Protein AF-A0AAE0W1K3-F1 (afdb_monomer_lite)

Structure (mmCIF, N/CA/C/O backbone):
data_AF-A0AAE0W1K3-F1
#
_entry.id   AF-A0AAE0W1K3-F1
#
loop_
_atom_site.group_PDB
_atom_site.id
_atom_site.type_symbol
_atom_site.label_atom_id
_atom_site.label_alt_id
_atom_site.label_comp_id
_atom_site.label_asym_id
_atom_site.label_entity_id
_atom_site.label_seq_id
_atom_site.pdbx_PDB_ins_code
_atom_site.Cartn_x
_atom_site.Cartn_y
_atom_site.Cartn_z
_atom_site.occupancy
_atom_site.B_iso_or_equiv
_atom_site.auth_seq_id
_atom_site.auth_comp_id
_atom_site.auth_asym_id
_atom_site.auth_atom_id
_atom_site.pdbx_PDB_model_num
ATOM 1 N N . MET A 1 1 ? -24.926 1.944 15.949 1.00 61.03 1 MET A N 1
ATOM 2 C CA . MET A 1 1 ? -23.783 1.112 15.523 1.00 61.03 1 MET A CA 1
ATOM 3 C C . MET A 1 1 ? -22.705 2.050 15.014 1.00 61.03 1 MET A C 1
ATOM 5 O O . MET A 1 1 ? -23.052 2.975 14.291 1.00 61.03 1 MET A O 1
ATOM 9 N N . VAL A 1 2 ? -21.462 1.877 15.467 1.00 70.38 2 VAL A N 1
ATOM 10 C CA . VAL A 1 2 ? -20.307 2.651 14.984 1.00 70.38 2 VAL A CA 1
ATOM 11 C C . VAL A 1 2 ? -19.872 2.041 13.660 1.00 70.38 2 VAL A C 1
ATOM 13 O O . VAL A 1 2 ? -19.684 0.827 13.599 1.00 70.38 2 VAL A O 1
ATOM 16 N N . ASP A 1 3 ? -19.751 2.868 12.636 1.00 83.56 3 ASP A N 1
ATOM 17 C CA . ASP A 1 3 ? -19.207 2.501 11.331 1.00 83.56 3 ASP A CA 1
ATOM 18 C C . ASP A 1 3 ? -18.020 3.421 11.031 1.00 83.56 3 ASP A C 1
ATOM 20 O O . ASP A 1 3 ? -17.838 4.426 11.725 1.00 83.56 3 ASP A O 1
ATOM 24 N N . PHE A 1 4 ? -17.199 3.090 10.041 1.00 91.69 4 PHE A N 1
ATOM 25 C CA . PHE A 1 4 ? -16.107 3.954 9.620 1.00 91.69 4 PHE A CA 1
ATOM 26 C C . PHE A 1 4 ? -15.806 3.815 8.134 1.00 91.69 4 PHE A C 1
ATOM 28 O O . PHE A 1 4 ? -16.012 2.776 7.517 1.00 91.69 4 PHE A O 1
ATOM 35 N N . THR A 1 5 ? -15.259 4.880 7.566 1.00 92.69 5 THR A N 1
ATOM 36 C CA . THR A 1 5 ? -14.618 4.840 6.256 1.00 92.69 5 THR A CA 1
ATOM 37 C C . THR A 1 5 ? -13.124 5.054 6.418 1.00 92.69 5 THR A C 1
ATOM 39 O O . THR A 1 5 ? -12.650 5.582 7.428 1.00 92.69 5 THR A O 1
ATOM 42 N N . ARG A 1 6 ? -12.364 4.628 5.414 1.00 94.06 6 ARG A N 1
ATOM 43 C CA . ARG A 1 6 ? -10.907 4.723 5.409 1.00 94.06 6 ARG A CA 1
ATOM 44 C C . ARG A 1 6 ? -10.391 5.256 4.085 1.00 94.06 6 ARG A C 1
ATOM 46 O O . ARG A 1 6 ? -10.958 4.959 3.035 1.00 94.06 6 ARG A O 1
ATOM 53 N N . LYS A 1 7 ? -9.277 5.976 4.150 1.00 95.19 7 LYS A N 1
ATOM 54 C CA . LYS A 1 7 ? -8.535 6.479 2.995 1.00 95.19 7 LYS A CA 1
ATOM 55 C C . LYS A 1 7 ? -7.047 6.258 3.208 1.00 95.19 7 LYS A C 1
ATOM 57 O O . LYS A 1 7 ? -6.551 6.497 4.306 1.00 95.19 7 LYS A O 1
ATOM 62 N N . PHE A 1 8 ? -6.354 5.822 2.165 1.00 96.19 8 PHE A N 1
ATOM 63 C CA . PHE A 1 8 ? -4.896 5.862 2.125 1.00 96.19 8 PHE A CA 1
ATOM 64 C C . PHE A 1 8 ? -4.486 7.137 1.406 1.00 96.19 8 PHE A C 1
ATOM 66 O O . PHE A 1 8 ? -5.045 7.457 0.359 1.00 96.19 8 PHE A O 1
ATOM 73 N N . ILE A 1 9 ? -3.549 7.866 1.991 1.00 94.62 9 ILE A N 1
ATOM 74 C CA . ILE A 1 9 ? -3.064 9.135 1.473 1.00 94.62 9 ILE A CA 1
ATOM 75 C C . ILE A 1 9 ? -1.560 9.015 1.246 1.00 94.62 9 ILE A C 1
ATOM 77 O O . ILE A 1 9 ? -0.829 8.578 2.142 1.00 94.62 9 ILE A O 1
ATOM 81 N N . GLU A 1 10 ? -1.119 9.407 0.055 1.00 90.75 10 GLU A N 1
ATOM 82 C CA . GLU A 1 10 ? 0.292 9.580 -0.288 1.00 90.75 10 GLU A CA 1
ATOM 83 C C . GLU A 1 10 ? 0.633 11.072 -0.375 1.00 90.75 10 GLU A C 1
ATOM 85 O O . GLU A 1 10 ? -0.211 11.878 -0.785 1.00 90.75 10 GLU A O 1
ATOM 90 N N . PRO A 1 11 ? 1.860 11.463 0.007 1.00 83.50 11 PRO A N 1
ATOM 91 C CA . PRO A 1 11 ? 2.369 12.782 -0.321 1.00 83.50 11 PRO A CA 1
ATOM 92 C C . PRO A 1 11 ? 2.567 12.893 -1.836 1.00 83.50 11 PRO A C 1
ATOM 94 O O . PRO A 1 11 ? 3.055 11.966 -2.483 1.00 83.50 11 PRO A O 1
ATOM 97 N N . ASP A 1 12 ? 2.223 14.049 -2.391 1.00 78.00 12 ASP A N 1
ATOM 98 C CA . ASP A 1 12 ? 2.613 14.429 -3.745 1.00 78.00 12 ASP A CA 1
ATOM 99 C C . ASP A 1 12 ? 4.149 14.339 -3.870 1.00 78.00 12 ASP A C 1
ATOM 101 O O . ASP A 1 12 ? 4.847 14.884 -3.007 1.00 78.00 12 ASP A O 1
ATOM 105 N N . PRO A 1 13 ? 4.702 13.695 -4.919 1.00 69.69 13 PRO A N 1
ATOM 106 C CA . PRO A 1 13 ? 6.133 13.731 -5.217 1.00 69.69 13 PRO A CA 1
ATOM 107 C C . PRO A 1 13 ? 6.742 15.141 -5.233 1.00 69.69 13 PRO A C 1
ATOM 109 O O . PRO A 1 13 ? 7.932 15.290 -4.964 1.00 69.69 13 PRO A O 1
ATOM 112 N N . SER A 1 14 ? 5.946 16.175 -5.530 1.00 71.75 14 SER A N 1
ATOM 113 C CA . SER A 1 14 ? 6.371 17.580 -5.487 1.00 71.75 14 SER A CA 1
ATOM 114 C C . SER A 1 14 ? 6.520 18.143 -4.062 1.00 71.75 14 SER A C 1
ATOM 116 O O . SER A 1 14 ? 7.140 19.187 -3.870 1.00 71.75 14 SER A O 1
ATOM 118 N N . GLY A 1 15 ? 5.959 17.463 -3.058 1.00 67.69 15 GLY A N 1
ATOM 119 C CA . GLY A 1 15 ? 5.933 17.879 -1.655 1.00 67.69 15 GLY A CA 1
ATOM 120 C C . GLY A 1 15 ? 4.867 18.925 -1.310 1.00 67.69 15 GLY A C 1
ATOM 121 O O . GLY A 1 15 ? 4.744 19.291 -0.142 1.00 67.69 15 GLY A O 1
ATOM 122 N N . PHE A 1 16 ? 4.084 19.404 -2.283 1.00 69.38 16 PHE A N 1
ATOM 123 C CA . PHE A 1 16 ? 3.112 20.491 -2.085 1.00 69.38 16 PHE A CA 1
ATOM 124 C C . PHE A 1 16 ? 1.677 20.024 -1.814 1.00 69.38 16 PHE A C 1
ATOM 126 O O . PHE A 1 16 ? 0.786 20.854 -1.620 1.00 69.38 16 PHE A O 1
ATOM 133 N N . GLY A 1 17 ? 1.434 18.714 -1.777 1.00 81.00 17 GLY A N 1
ATOM 134 C CA . GLY A 1 17 ? 0.092 18.165 -1.630 1.00 81.00 17 GLY A CA 1
ATOM 135 C C . GLY A 1 17 ? 0.055 16.763 -1.039 1.00 81.00 17 GLY A C 1
ATOM 136 O O . GLY A 1 17 ? 1.072 16.106 -0.837 1.00 81.00 17 GLY A O 1
ATOM 137 N N . GLU A 1 18 ? -1.162 16.315 -0.769 1.00 88.81 18 GLU A N 1
ATOM 138 C CA . GLU A 1 18 ? -1.509 14.957 -0.366 1.00 88.81 18 GLU A CA 1
ATOM 139 C C . GLU A 1 18 ? -2.626 14.485 -1.308 1.00 88.81 18 GLU A C 1
ATOM 141 O O . GLU A 1 18 ? -3.563 15.244 -1.571 1.00 88.81 18 GLU A O 1
ATOM 146 N N . PHE A 1 19 ? -2.556 13.252 -1.810 1.00 89.12 19 PHE A N 1
ATOM 147 C CA . PHE A 1 19 ? -3.600 12.683 -2.665 1.00 89.12 19 PHE A CA 1
ATOM 148 C C . PHE A 1 19 ? -4.096 11.339 -2.137 1.00 89.12 19 PHE A C 1
ATOM 150 O O . PHE A 1 19 ? -3.359 10.554 -1.541 1.00 89.12 19 PHE A O 1
ATOM 157 N N . GLU A 1 20 ? -5.390 11.087 -2.335 1.00 91.62 20 GLU A N 1
ATOM 158 C CA . GLU A 1 20 ? -6.014 9.819 -1.975 1.00 91.62 20 GLU A CA 1
ATOM 159 C C . GLU A 1 20 ? -5.646 8.739 -2.992 1.00 91.62 20 GLU A C 1
ATOM 161 O O . GLU A 1 20 ? -5.790 8.916 -4.203 1.00 91.62 20 GLU A O 1
ATOM 166 N N . VAL A 1 21 ? -5.240 7.582 -2.485 1.00 90.19 21 VAL A N 1
ATOM 167 C CA . VAL A 1 21 ? -5.033 6.378 -3.283 1.00 90.19 21 VAL A CA 1
ATOM 168 C C . VAL A 1 21 ? -6.400 5.772 -3.579 1.00 90.19 21 VAL A C 1
ATOM 170 O O . VAL A 1 21 ? -7.005 5.113 -2.733 1.00 90.19 21 VAL A O 1
ATOM 173 N N . THR A 1 22 ? -6.903 6.004 -4.788 1.00 84.38 22 THR A N 1
ATOM 174 C CA . THR A 1 22 ? -8.210 5.491 -5.237 1.00 84.38 22 THR A CA 1
ATOM 175 C C . THR A 1 22 ? -8.158 4.022 -5.674 1.00 84.38 22 THR A C 1
ATOM 177 O O . THR A 1 22 ? -9.191 3.352 -5.722 1.00 84.38 22 THR A O 1
ATOM 180 N N . GLY A 1 23 ? -6.959 3.511 -5.972 1.00 87.00 23 GLY A N 1
ATOM 181 C CA . GLY A 1 23 ? -6.701 2.134 -6.387 1.00 87.00 23 GLY A CA 1
ATOM 182 C C . GLY A 1 23 ? -6.217 1.210 -5.264 1.00 87.00 23 GLY A C 1
ATOM 183 O O . GLY A 1 23 ? -6.445 1.432 -4.074 1.00 87.00 23 GLY A O 1
ATOM 184 N N . ARG A 1 24 ? -5.537 0.133 -5.665 1.00 90.75 24 ARG A N 1
ATOM 185 C CA . ARG A 1 24 ? -4.858 -0.792 -4.749 1.00 90.75 24 ARG A CA 1
ATOM 186 C C . ARG A 1 24 ? -3.564 -0.136 -4.236 1.00 90.75 24 ARG A C 1
ATOM 188 O O . ARG A 1 24 ? -2.776 0.312 -5.067 1.00 90.75 24 ARG A O 1
ATOM 195 N N . PRO A 1 25 ? -3.317 -0.081 -2.916 1.00 93.19 25 PRO A N 1
ATOM 196 C CA . PRO A 1 25 ? -2.085 0.498 -2.388 1.00 93.19 25 PRO A CA 1
ATOM 197 C C . PRO A 1 25 ? -0.883 -0.411 -2.678 1.00 93.19 25 PRO A C 1
ATOM 199 O O . PRO A 1 25 ? -1.039 -1.631 -2.763 1.00 93.19 25 PRO A O 1
ATOM 202 N N . LEU A 1 26 ? 0.315 0.154 -2.821 1.00 91.62 26 LEU A N 1
ATOM 203 C CA . LEU A 1 26 ? 1.522 -0.617 -3.113 1.00 91.62 26 LEU A CA 1
ATOM 204 C C . LEU A 1 26 ? 2.039 -1.322 -1.852 1.00 91.62 26 LEU A C 1
ATOM 206 O O . LEU A 1 26 ? 2.211 -0.698 -0.805 1.00 91.62 26 LEU A O 1
ATOM 210 N N . ALA A 1 27 ? 2.308 -2.622 -1.954 1.00 92.44 27 ALA A N 1
ATOM 211 C CA . ALA A 1 27 ? 2.893 -3.414 -0.880 1.00 92.44 27 ALA A CA 1
ATOM 212 C C . ALA A 1 27 ? 4.234 -2.825 -0.419 1.00 92.44 27 ALA A C 1
ATOM 214 O O . ALA A 1 27 ? 5.045 -2.386 -1.230 1.00 92.44 27 ALA A O 1
ATOM 215 N N . GLY A 1 28 ? 4.484 -2.835 0.889 1.00 89.12 28 GLY A N 1
ATOM 216 C CA . GLY A 1 28 ? 5.728 -2.349 1.493 1.00 89.12 28 GLY A CA 1
ATOM 217 C C . GLY A 1 28 ? 5.872 -0.825 1.564 1.00 89.12 28 GLY A C 1
ATOM 218 O O . GLY A 1 28 ? 6.698 -0.347 2.338 1.00 89.12 28 GLY A O 1
ATOM 219 N N . ASN A 1 29 ? 5.062 -0.056 0.831 1.00 89.94 29 ASN A N 1
ATOM 220 C CA . ASN A 1 29 ? 5.042 1.398 0.954 1.00 89.94 29 ASN A CA 1
ATOM 221 C C . ASN A 1 29 ? 4.333 1.835 2.244 1.00 89.94 29 ASN A C 1
ATOM 223 O O . ASN A 1 29 ? 3.413 1.171 2.734 1.00 89.94 29 ASN A O 1
ATOM 227 N N . THR A 1 30 ? 4.752 2.986 2.769 1.00 92.88 30 THR A N 1
ATOM 228 C CA . THR A 1 30 ? 4.116 3.628 3.922 1.00 92.88 30 THR A CA 1
ATOM 229 C C . THR A 1 30 ? 3.177 4.733 3.460 1.00 92.88 30 THR A C 1
ATOM 231 O O . THR A 1 30 ? 3.575 5.617 2.708 1.00 92.88 30 THR A O 1
ATOM 234 N N . TYR A 1 31 ? 1.944 4.688 3.957 1.00 95.00 31 TYR A N 1
ATOM 235 C CA . TYR A 1 31 ? 0.867 5.625 3.655 1.00 95.00 31 TYR A CA 1
ATOM 236 C C . TYR A 1 31 ? 0.361 6.261 4.938 1.00 95.00 31 TYR A C 1
ATOM 238 O O . TYR A 1 31 ? 0.406 5.651 6.009 1.00 95.00 31 TYR A O 1
ATOM 246 N N . LYS A 1 32 ? -0.238 7.442 4.818 1.00 95.56 32 LYS A N 1
ATOM 247 C CA . LYS A 1 32 ? -1.089 7.988 5.870 1.00 95.56 32 LYS A CA 1
ATOM 248 C C . LYS A 1 32 ? -2.471 7.351 5.750 1.00 95.56 32 LYS A C 1
ATOM 250 O O . LYS A 1 32 ? -3.178 7.552 4.765 1.00 95.56 32 LYS A O 1
ATOM 255 N N . LEU A 1 33 ? -2.860 6.564 6.744 1.00 96.81 33 LEU A N 1
ATOM 256 C CA . LEU A 1 33 ? -4.206 6.020 6.866 1.00 96.81 33 LEU A CA 1
ATOM 257 C C . LEU A 1 33 ? -5.080 7.032 7.593 1.00 96.81 33 LEU A C 1
ATOM 259 O O . LEU A 1 33 ? -4.787 7.394 8.730 1.00 96.81 33 LEU A O 1
ATOM 263 N N . VAL A 1 34 ? -6.170 7.451 6.961 1.00 94.94 34 VAL A N 1
ATOM 264 C CA . VAL A 1 34 ? -7.190 8.304 7.573 1.00 94.94 34 VAL A CA 1
ATOM 265 C C . VAL A 1 34 ? -8.457 7.493 7.780 1.00 94.94 34 VAL A C 1
ATOM 267 O O . VAL A 1 34 ? -9.003 6.938 6.830 1.00 94.94 34 VAL A O 1
ATOM 270 N N . ILE A 1 35 ? -8.936 7.457 9.018 1.00 93.81 35 ILE A N 1
ATOM 271 C CA . ILE A 1 35 ? -10.201 6.854 9.425 1.00 93.81 35 ILE A CA 1
ATOM 272 C C . ILE A 1 35 ? -11.202 7.972 9.692 1.00 93.81 35 ILE A C 1
ATOM 274 O O . ILE A 1 35 ? -10.930 8.886 10.470 1.00 93.81 35 ILE A O 1
ATOM 278 N N . THR A 1 36 ? -12.374 7.880 9.071 1.00 91.94 36 THR A N 1
ATOM 279 C CA . THR A 1 36 ? -13.506 8.768 9.343 1.00 91.94 36 THR A CA 1
ATOM 280 C C . THR A 1 36 ? -14.604 7.975 10.024 1.00 91.94 36 THR A C 1
ATOM 282 O O . THR A 1 36 ? -15.124 7.024 9.448 1.00 91.94 36 THR A O 1
ATOM 285 N N . VAL A 1 37 ? -14.994 8.386 11.225 1.00 89.88 37 VAL A N 1
ATOM 286 C CA . VAL A 1 37 ? -16.134 7.798 11.935 1.00 89.88 37 VAL A CA 1
ATOM 287 C C . VAL A 1 37 ? -17.339 8.729 11.771 1.00 89.88 37 VAL A C 1
ATOM 289 O O . VAL A 1 37 ? -17.337 9.815 12.362 1.00 89.88 37 VAL A O 1
ATOM 292 N N . PRO A 1 38 ? -18.355 8.373 10.958 1.00 80.12 38 PRO A N 1
ATOM 293 C CA . PRO A 1 38 ? -1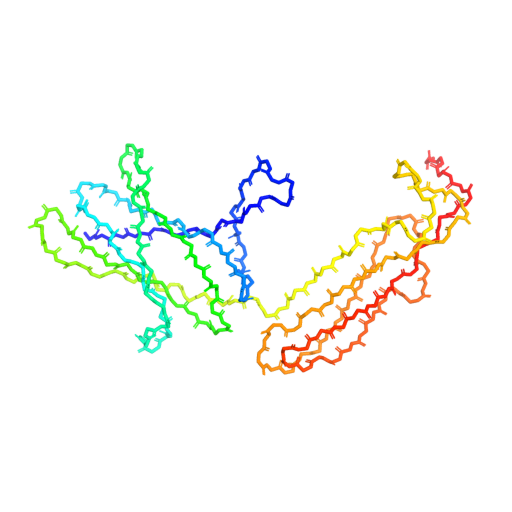9.611 9.111 10.913 1.00 80.12 38 PRO A CA 1
ATOM 294 C C . PRO A 1 38 ? -20.345 9.001 12.257 1.00 80.12 38 PRO A C 1
ATOM 296 O O . PRO A 1 38 ? -20.422 7.923 12.842 1.00 80.12 38 PRO A O 1
ATOM 299 N N . ARG A 1 39 ? -20.937 10.113 12.713 1.00 72.38 39 ARG A N 1
ATOM 300 C CA . ARG A 1 39 ? -21.578 10.298 14.033 1.00 72.38 39 ARG A CA 1
ATOM 301 C C . ARG A 1 39 ? -20.583 10.332 15.195 1.00 72.38 39 ARG A C 1
ATOM 303 O O . ARG A 1 39 ? -20.489 9.404 15.998 1.00 72.38 39 ARG A O 1
ATOM 310 N N . TYR A 1 40 ? -19.880 11.462 15.283 1.00 63.69 40 TYR A N 1
ATOM 311 C CA . TYR A 1 40 ? -18.977 11.850 16.380 1.00 63.69 40 TYR A CA 1
ATOM 312 C C . TYR A 1 40 ? -19.554 11.551 17.779 1.00 63.69 40 TYR A C 1
ATOM 314 O O . TYR A 1 40 ? -18.858 11.117 18.685 1.00 63.69 40 TYR A O 1
ATOM 322 N N . ASP A 1 41 ? -20.857 11.735 17.942 1.00 66.38 41 ASP A N 1
ATOM 323 C CA . ASP A 1 41 ? -21.633 11.575 19.170 1.00 66.38 41 ASP A CA 1
ATOM 324 C C . ASP A 1 41 ? -21.787 10.121 19.660 1.00 66.38 41 ASP A C 1
ATOM 326 O O . ASP A 1 41 ? -22.315 9.897 20.751 1.00 66.38 41 ASP A O 1
ATOM 330 N N . ALA A 1 42 ? -21.319 9.125 18.899 1.00 68.69 42 ALA A N 1
ATOM 331 C CA . ALA A 1 42 ? -21.333 7.715 19.297 1.00 68.69 42 ALA A CA 1
ATOM 332 C C . ALA A 1 42 ? -19.998 7.208 19.874 1.00 68.69 42 ALA A C 1
ATOM 334 O O . ALA A 1 42 ? -19.984 6.137 20.485 1.00 68.69 42 ALA A O 1
ATOM 335 N N . VAL A 1 43 ? -18.896 7.941 19.687 1.00 78.94 43 VAL A N 1
ATOM 336 C CA . VAL A 1 43 ? -17.532 7.463 19.958 1.00 78.94 43 VAL A CA 1
ATOM 337 C C . VAL A 1 43 ? -16.725 8.518 20.705 1.00 78.94 43 VAL A C 1
ATOM 339 O O . VAL A 1 43 ? -16.626 9.655 20.260 1.00 78.94 43 VAL A O 1
ATOM 342 N N . THR A 1 44 ? -16.111 8.121 21.817 1.00 81.25 44 THR A N 1
ATOM 343 C CA . THR A 1 44 ? -15.191 8.966 22.590 1.00 81.25 44 THR A CA 1
ATOM 344 C C . THR A 1 44 ? -13.801 8.969 21.961 1.00 81.25 44 THR A C 1
ATOM 346 O O . THR A 1 44 ? -13.173 10.020 21.840 1.00 81.25 44 THR A O 1
ATOM 349 N N . SER A 1 45 ? -13.320 7.803 21.523 1.00 87.44 45 SER A N 1
ATOM 350 C CA . SER A 1 45 ? -12.004 7.666 20.902 1.00 87.44 45 SER A CA 1
ATOM 351 C C . SER A 1 45 ? -11.949 6.526 19.890 1.00 87.44 45 SER A C 1
ATOM 353 O O . SER A 1 45 ? -12.700 5.553 19.965 1.00 87.44 45 SER A O 1
ATOM 355 N N . VAL A 1 46 ? -11.022 6.650 18.944 1.00 91.31 46 VAL A N 1
ATOM 356 C CA . VAL A 1 46 ? -10.463 5.525 18.196 1.00 91.31 46 VAL A CA 1
ATOM 357 C C . VAL A 1 46 ? -8.992 5.488 18.566 1.00 91.31 46 VAL A C 1
ATOM 359 O O . VAL A 1 46 ? -8.241 6.382 18.182 1.00 91.31 46 VAL A O 1
ATOM 362 N N . ASP A 1 47 ? -8.604 4.487 19.345 1.00 93.62 47 ASP A N 1
ATOM 363 C CA . ASP A 1 47 ? -7.269 4.404 19.935 1.00 93.62 47 ASP A CA 1
ATOM 364 C C . ASP A 1 47 ? -6.315 3.631 19.023 1.00 93.62 47 ASP A C 1
ATOM 366 O O . ASP A 1 47 ? -5.113 3.908 18.976 1.00 93.62 47 ASP A O 1
ATOM 370 N N . ARG A 1 48 ? -6.847 2.633 18.303 1.00 96.88 48 ARG A N 1
ATOM 371 C CA . ARG A 1 48 ? -6.047 1.692 17.517 1.00 96.88 48 ARG A CA 1
ATOM 372 C C . ARG A 1 48 ? -6.682 1.358 16.179 1.00 96.88 48 ARG A C 1
ATOM 374 O O . ARG A 1 48 ? -7.898 1.210 16.067 1.00 96.88 48 ARG A O 1
ATOM 381 N N . VAL A 1 49 ? -5.816 1.147 15.197 1.00 97.81 49 VAL A N 1
ATOM 382 C CA . VAL A 1 49 ? -6.097 0.390 13.979 1.00 97.81 49 VAL A CA 1
ATOM 383 C C . VAL A 1 49 ? -5.415 -0.967 14.087 1.00 97.81 49 VAL A C 1
ATOM 385 O O . VAL A 1 49 ? -4.254 -1.065 14.485 1.00 97.81 49 VAL A O 1
ATOM 388 N N . LEU A 1 50 ? -6.133 -2.011 13.694 1.00 98.12 50 LEU A N 1
ATOM 389 C CA . LEU A 1 50 ? -5.608 -3.353 13.510 1.00 98.12 50 LEU A CA 1
ATOM 390 C C . LEU A 1 50 ? -5.580 -3.664 12.018 1.00 98.12 50 LEU A C 1
ATOM 392 O O . LEU A 1 50 ? -6.585 -3.509 11.323 1.00 98.12 50 LEU A O 1
ATOM 396 N N . VAL A 1 51 ? -4.433 -4.133 11.547 1.00 98.12 51 VAL A N 1
ATOM 397 C CA . VAL A 1 51 ? -4.261 -4.675 10.201 1.00 98.12 51 VAL A CA 1
ATOM 398 C C . VAL A 1 51 ? -4.316 -6.186 10.338 1.00 98.12 51 VAL A C 1
ATOM 400 O O . VAL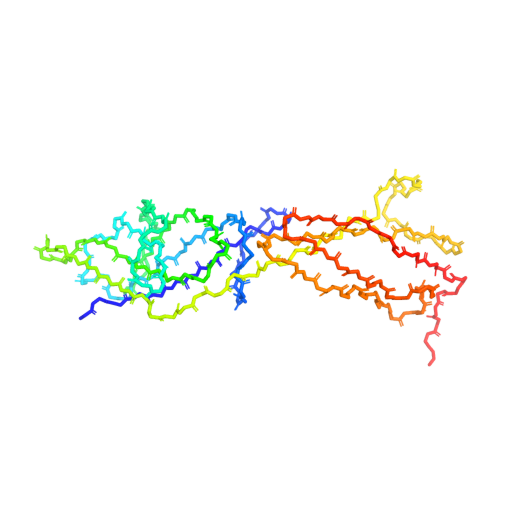 A 1 51 ? -3.490 -6.758 11.048 1.00 98.12 51 VAL A O 1
ATOM 403 N N . LEU A 1 52 ? -5.305 -6.822 9.721 1.00 98.06 52 LEU A N 1
ATOM 404 C CA . LEU A 1 52 ? -5.633 -8.229 9.951 1.00 98.06 52 LEU A CA 1
ATOM 405 C C . LEU A 1 52 ? -5.516 -9.035 8.659 1.00 98.06 52 LEU A C 1
ATOM 407 O O . LEU A 1 52 ? -5.846 -8.535 7.588 1.00 98.06 52 LEU A O 1
ATOM 411 N N . LEU A 1 53 ? -5.130 -10.301 8.760 1.00 96.88 53 LEU A N 1
ATOM 412 C CA . LEU A 1 53 ? -5.397 -11.287 7.718 1.00 96.88 53 LEU A CA 1
ATOM 413 C C . LEU A 1 53 ? -6.890 -11.631 7.676 1.00 96.88 53 LEU A C 1
ATOM 415 O O . LEU A 1 53 ? -7.651 -11.353 8.607 1.00 96.88 53 LEU A O 1
ATOM 419 N N . LYS A 1 54 ? -7.314 -12.274 6.584 1.00 94.31 54 LYS A N 1
ATOM 420 C CA . LYS A 1 54 ? -8.707 -12.707 6.384 1.00 94.31 54 LYS A CA 1
ATOM 421 C C . LYS A 1 54 ? -9.203 -13.674 7.468 1.00 94.31 54 LYS A C 1
ATOM 423 O O . LYS A 1 54 ? -10.397 -13.699 7.747 1.00 94.31 54 LYS A O 1
ATOM 428 N N . ASP A 1 55 ? -8.310 -14.454 8.069 1.00 95.12 55 ASP A N 1
ATOM 429 C CA . ASP A 1 55 ? -8.625 -15.368 9.174 1.00 95.12 55 ASP A CA 1
ATOM 430 C C . ASP A 1 55 ? -8.747 -14.663 10.543 1.00 95.12 55 ASP A C 1
ATOM 432 O O . ASP A 1 55 ? -9.114 -15.296 11.530 1.00 95.12 55 ASP A O 1
ATOM 436 N N . GLY A 1 56 ? -8.479 -13.353 10.603 1.00 93.94 56 GLY A N 1
ATOM 437 C CA . GLY A 1 56 ? -8.505 -12.549 11.824 1.00 93.94 56 GLY A CA 1
ATOM 438 C C . GLY A 1 56 ? -7.153 -12.424 12.530 1.00 93.94 56 GLY A C 1
ATOM 439 O O . GLY A 1 56 ? -7.077 -11.718 13.537 1.00 93.94 56 GLY A O 1
ATOM 440 N N . THR A 1 57 ? -6.085 -13.047 12.020 1.00 97.19 57 THR A N 1
ATOM 441 C CA . THR A 1 57 ? -4.732 -12.911 12.575 1.00 97.19 57 THR A CA 1
ATOM 442 C C . THR A 1 57 ? -4.241 -11.473 12.428 1.00 97.19 57 THR A C 1
ATOM 444 O O . THR A 1 57 ? -4.235 -10.914 11.332 1.00 97.19 57 THR A O 1
ATOM 447 N N . THR A 1 58 ? -3.789 -10.858 13.519 1.00 97.69 58 THR A N 1
ATOM 448 C CA . THR A 1 58 ? -3.261 -9.489 13.494 1.00 97.69 58 THR A CA 1
ATOM 449 C C . THR A 1 58 ? -1.853 -9.440 12.904 1.00 97.69 58 THR A C 1
ATOM 451 O O . THR A 1 58 ? -0.927 -10.025 13.457 1.00 97.69 58 THR A O 1
ATOM 454 N N . LEU A 1 59 ? -1.681 -8.682 11.820 1.00 97.00 59 LEU A N 1
ATOM 455 C CA . LEU A 1 59 ? -0.385 -8.364 11.212 1.00 97.00 59 LEU A CA 1
ATOM 456 C C . LEU A 1 59 ? 0.269 -7.141 11.855 1.00 97.00 59 LEU A C 1
ATOM 458 O O . LEU A 1 59 ? 1.478 -7.124 12.065 1.00 97.00 59 LEU A O 1
ATOM 462 N N . GLN A 1 60 ? -0.516 -6.094 12.124 1.00 97.69 60 GLN A N 1
ATOM 463 C CA . GLN A 1 60 ? -0.028 -4.848 12.720 1.00 97.69 60 GLN A CA 1
ATOM 464 C C . GLN A 1 60 ? -1.070 -4.268 13.674 1.00 97.69 60 GLN A C 1
ATOM 466 O O . GLN A 1 60 ? -2.274 -4.409 13.466 1.00 97.69 60 GLN A O 1
ATOM 471 N N . THR A 1 61 ? -0.595 -3.582 14.709 1.00 98.12 61 THR A N 1
ATOM 472 C CA . THR A 1 61 ? -1.412 -2.753 15.601 1.00 98.12 61 THR A CA 1
ATOM 473 C C . THR A 1 61 ? -0.806 -1.360 15.620 1.00 98.12 61 THR A C 1
ATOM 475 O O . THR A 1 61 ? 0.354 -1.200 15.992 1.00 98.12 61 THR A O 1
ATOM 478 N N . LEU A 1 62 ? -1.581 -0.367 15.198 1.00 98.06 62 LEU A N 1
ATOM 479 C CA . LEU A 1 62 ? -1.129 1.007 15.012 1.00 98.06 62 LEU A CA 1
ATOM 480 C C . LEU A 1 62 ? -1.919 1.928 15.934 1.00 98.06 62 LEU A C 1
ATOM 482 O O . LEU A 1 62 ? -3.146 1.837 15.999 1.00 98.06 62 LEU A O 1
ATOM 486 N N . LEU A 1 63 ? -1.222 2.817 16.641 1.00 97.56 63 LEU A N 1
ATOM 487 C CA . LEU A 1 63 ? -1.868 3.852 17.444 1.00 97.56 63 LEU A CA 1
ATOM 488 C C . LEU A 1 63 ? -2.434 4.934 16.528 1.00 97.56 63 LEU A C 1
ATOM 490 O O . LEU A 1 63 ? -1.785 5.349 15.564 1.00 97.56 63 LEU A O 1
ATOM 494 N N . MET A 1 64 ? -3.643 5.384 16.843 1.00 95.25 64 MET A N 1
ATOM 495 C CA . MET A 1 64 ? -4.349 6.410 16.087 1.00 95.25 64 MET A CA 1
ATOM 496 C C . MET A 1 64 ? -4.226 7.764 16.781 1.00 95.25 64 MET A C 1
ATOM 498 O O . MET A 1 64 ? -4.321 7.871 18.001 1.00 95.25 64 MET A O 1
ATOM 502 N N . THR A 1 65 ? -4.045 8.814 15.986 1.00 94.00 65 THR A N 1
ATOM 503 C CA . THR A 1 65 ? -4.060 10.202 16.454 1.00 94.00 65 THR A CA 1
ATOM 504 C C . THR A 1 65 ? -5.373 10.850 16.044 1.00 94.00 65 THR A C 1
ATOM 506 O O . THR A 1 65 ? -5.752 10.795 14.875 1.00 94.00 65 THR A O 1
ATOM 509 N N . ASN A 1 66 ? -6.078 11.473 16.989 1.00 88.31 66 ASN A N 1
ATOM 510 C CA . ASN A 1 66 ? -7.241 12.298 16.673 1.00 88.31 66 ASN A CA 1
ATOM 511 C C . ASN A 1 66 ? -6.762 13.613 16.050 1.00 88.31 66 ASN A C 1
ATOM 513 O O . ASN A 1 66 ? -5.989 14.345 16.664 1.00 88.31 66 ASN A O 1
ATOM 517 N N . VAL A 1 67 ? -7.228 13.911 14.840 1.00 87.12 67 VAL A N 1
ATOM 518 C CA . VAL A 1 67 ? -6.847 15.126 14.101 1.00 87.12 67 VAL A CA 1
ATOM 519 C C . VAL A 1 67 ? -7.982 16.140 13.994 1.00 87.12 67 VAL A C 1
ATOM 521 O O . VAL A 1 67 ? -7.922 17.082 13.205 1.00 87.12 67 VAL A O 1
ATOM 524 N N . GLY A 1 68 ? -9.007 15.976 14.829 1.00 75.88 68 GLY A N 1
ATOM 525 C CA . GLY A 1 68 ? -10.184 16.829 14.861 1.00 75.88 68 GLY A CA 1
ATOM 526 C C . GLY A 1 68 ? -11.251 16.392 13.861 1.00 75.88 68 GLY A C 1
ATOM 527 O O . GLY A 1 68 ? -11.036 15.564 12.984 1.00 75.88 68 GLY A O 1
ATOM 528 N N . GLY A 1 69 ? -12.453 16.936 14.014 1.00 68.38 69 GLY A N 1
ATOM 529 C CA . GLY A 1 69 ? -13.614 16.585 13.202 1.00 68.38 69 GLY A CA 1
ATOM 530 C C . GLY A 1 69 ? -14.326 17.819 12.663 1.00 68.38 69 GLY A C 1
ATOM 531 O O . GLY A 1 69 ? -14.255 18.899 13.248 1.00 68.38 69 GLY A O 1
ATOM 532 N N . ARG A 1 70 ? -15.048 17.667 11.551 1.00 62.81 70 ARG A N 1
ATOM 533 C CA . ARG A 1 70 ? -16.039 18.654 11.090 1.00 62.81 70 ARG A CA 1
ATOM 534 C C . ARG A 1 70 ? -17.434 18.093 11.348 1.00 62.81 70 ARG A C 1
ATOM 536 O O . ARG A 1 70 ? -17.631 16.890 11.213 1.00 62.81 70 ARG A O 1
ATOM 543 N N . ARG A 1 71 ? -18.370 18.978 11.730 1.00 62.69 71 ARG A N 1
ATOM 544 C CA . ARG A 1 71 ? -19.808 18.732 12.000 1.00 62.69 71 ARG A CA 1
ATOM 545 C C . ARG A 1 71 ? -20.278 17.316 11.617 1.00 62.69 71 ARG A C 1
ATOM 547 O O . ARG A 1 71 ? -20.593 17.067 10.458 1.00 62.69 71 ARG A O 1
ATOM 554 N N . GLY A 1 72 ? -20.348 16.420 12.605 1.00 70.56 72 GLY A N 1
ATOM 555 C CA . GLY A 1 72 ? -20.926 15.080 12.452 1.00 70.56 72 GLY A CA 1
ATOM 556 C C . GLY A 1 72 ? -19.948 13.934 12.169 1.00 70.56 72 GLY A C 1
ATOM 557 O O . GLY A 1 72 ? -20.408 12.798 12.088 1.00 70.56 72 GLY A O 1
ATOM 558 N N . ALA A 1 73 ? -18.635 14.172 12.066 1.00 82.31 73 ALA A N 1
ATOM 559 C CA . ALA A 1 73 ? -17.640 13.105 11.917 1.00 82.31 73 ALA A CA 1
ATOM 560 C C . ALA A 1 73 ? -16.333 13.389 12.673 1.00 82.31 73 ALA A C 1
ATOM 562 O O . ALA A 1 73 ? -15.886 14.535 12.741 1.00 82.31 73 ALA A O 1
ATOM 563 N N . SER A 1 74 ? -15.707 12.329 13.189 1.00 86.31 74 SER A N 1
ATOM 564 C CA . SER A 1 74 ? -14.354 12.356 13.766 1.00 86.31 74 SER A CA 1
ATOM 565 C C . SER A 1 74 ? -13.340 11.853 12.746 1.00 86.31 74 SER A C 1
ATOM 567 O O . SER A 1 74 ? -13.596 10.837 12.094 1.00 86.31 74 SER A O 1
ATOM 569 N N . LEU A 1 75 ? -12.188 12.520 12.637 1.00 90.31 75 LEU A N 1
ATOM 570 C CA . LEU A 1 75 ? -11.072 12.055 11.817 1.00 90.31 75 LEU A CA 1
ATOM 571 C C . LEU A 1 75 ? -9.921 11.608 12.711 1.00 90.31 75 LEU A C 1
ATOM 573 O O . LEU A 1 75 ? -9.496 12.319 13.624 1.00 90.31 75 LEU A O 1
ATOM 577 N N . PHE A 1 76 ? -9.391 10.437 12.395 1.00 92.44 76 PHE A N 1
ATOM 578 C CA . PHE A 1 76 ? -8.214 9.881 13.039 1.00 92.44 76 PHE A CA 1
ATOM 579 C C . PHE A 1 76 ? -7.208 9.487 11.971 1.00 92.44 76 PHE A C 1
ATOM 581 O O . PHE A 1 76 ? -7.602 9.074 10.879 1.00 92.44 76 PHE A O 1
ATOM 588 N N . ASN A 1 77 ? -5.917 9.579 12.268 1.00 95.38 77 ASN A N 1
ATOM 589 C CA . ASN A 1 77 ? -4.900 9.110 11.342 1.00 95.38 77 ASN A CA 1
ATOM 590 C C . ASN A 1 77 ? -3.736 8.381 12.013 1.00 95.38 77 ASN A C 1
ATOM 592 O O . ASN A 1 77 ? -3.529 8.453 13.223 1.00 95.38 77 ASN A O 1
ATOM 596 N N . THR A 1 78 ? -3.007 7.636 11.192 1.00 97.00 78 THR A N 1
ATOM 597 C CA . THR A 1 78 ? -1.745 6.988 11.545 1.00 97.00 78 THR A CA 1
ATOM 598 C C . THR A 1 78 ? -0.946 6.712 10.274 1.00 97.00 78 THR A C 1
ATOM 600 O O . THR A 1 78 ? -1.484 6.814 9.169 1.00 97.00 78 THR A O 1
ATOM 603 N N . ASN A 1 79 ? 0.321 6.337 10.418 1.00 96.69 79 ASN A N 1
ATOM 604 C CA . ASN A 1 79 ? 1.107 5.819 9.304 1.00 96.69 79 ASN A CA 1
ATOM 605 C C . ASN A 1 79 ? 0.991 4.294 9.275 1.00 96.69 79 ASN A C 1
ATOM 607 O O . ASN A 1 79 ? 1.189 3.638 10.294 1.00 96.69 79 ASN A O 1
ATOM 611 N N . ILE A 1 80 ? 0.683 3.738 8.106 1.00 97.25 80 ILE A N 1
ATOM 612 C CA . ILE A 1 80 ? 0.582 2.297 7.868 1.00 97.25 80 ILE A CA 1
ATOM 613 C C . ILE A 1 80 ? 1.590 1.881 6.806 1.00 97.25 80 ILE A C 1
ATOM 615 O O . ILE A 1 80 ? 1.634 2.469 5.729 1.00 97.25 80 ILE A O 1
ATOM 619 N N . THR A 1 81 ? 2.358 0.831 7.079 1.00 95.31 81 THR A N 1
ATOM 620 C CA . THR A 1 81 ? 3.117 0.131 6.040 1.00 95.31 81 THR A CA 1
ATOM 621 C C . THR A 1 81 ? 2.237 -0.966 5.465 1.00 95.31 81 THR A C 1
ATOM 623 O O . THR A 1 81 ? 1.748 -1.823 6.200 1.00 95.31 81 THR A O 1
ATOM 626 N N . ILE A 1 82 ? 1.995 -0.944 4.159 1.00 95.50 82 ILE A N 1
ATOM 627 C CA . ILE A 1 82 ? 1.045 -1.861 3.525 1.00 95.50 82 ILE A CA 1
ATOM 628 C C . ILE A 1 82 ? 1.624 -3.279 3.530 1.00 95.50 82 ILE A C 1
ATOM 630 O O . ILE A 1 82 ? 2.736 -3.480 3.031 1.00 95.50 82 ILE A O 1
ATOM 634 N N . PRO A 1 83 ? 0.907 -4.276 4.084 1.00 93.94 83 PRO A N 1
ATOM 635 C CA . PRO A 1 83 ? 1.340 -5.665 4.023 1.00 93.94 83 PRO A CA 1
ATOM 636 C C . PRO A 1 83 ? 1.525 -6.149 2.586 1.00 93.94 83 PRO A C 1
ATOM 638 O O . PRO A 1 83 ? 0.960 -5.601 1.649 1.00 93.94 83 PRO A O 1
ATOM 641 N N . ILE A 1 84 ? 2.289 -7.224 2.412 1.00 90.25 84 ILE A N 1
ATOM 642 C CA . ILE A 1 84 ? 2.424 -7.889 1.105 1.00 90.25 84 ILE A CA 1
ATOM 643 C C . ILE A 1 84 ? 1.261 -8.832 0.782 1.00 90.25 84 ILE A C 1
ATOM 645 O O . ILE A 1 84 ? 1.133 -9.280 -0.350 1.00 90.25 84 ILE A O 1
ATOM 649 N N . GLN A 1 85 ? 0.464 -9.173 1.791 1.00 91.25 85 GLN A N 1
ATOM 650 C CA . GLN A 1 85 ? -0.668 -10.086 1.692 1.00 91.25 85 GLN A CA 1
ATOM 651 C C . GLN A 1 85 ? -1.967 -9.288 1.736 1.00 91.25 85 GLN A C 1
ATOM 653 O O . GLN A 1 85 ? -1.997 -8.179 2.276 1.00 91.25 85 GLN A O 1
ATOM 658 N N . ASP A 1 86 ? -3.040 -9.877 1.217 1.00 95.12 86 ASP A N 1
ATOM 659 C CA . ASP A 1 86 ? -4.383 -9.328 1.359 1.00 95.12 86 ASP A CA 1
ATOM 660 C C . ASP A 1 86 ? -4.735 -9.136 2.837 1.00 95.12 86 ASP A C 1
ATOM 662 O O . ASP A 1 86 ? -4.501 -10.013 3.674 1.00 95.12 86 ASP A O 1
ATOM 666 N N . PHE A 1 87 ? -5.317 -7.984 3.160 1.00 97.12 87 PHE A N 1
ATOM 667 C CA . PHE A 1 87 ? -5.565 -7.604 4.543 1.00 97.12 87 PHE A CA 1
ATOM 668 C C . PHE A 1 87 ? -6.900 -6.880 4.728 1.00 97.12 87 PHE A C 1
ATOM 670 O O . PHE A 1 87 ? -7.491 -6.336 3.795 1.00 97.12 87 PHE A O 1
ATOM 677 N N . LEU A 1 88 ? -7.372 -6.878 5.968 1.00 97.62 88 LEU A N 1
ATOM 678 C CA . LEU A 1 88 ? -8.530 -6.143 6.454 1.00 97.62 88 LEU A CA 1
ATOM 679 C C . LEU A 1 88 ? -8.071 -5.073 7.445 1.00 97.62 88 LEU A C 1
ATOM 681 O O . LEU A 1 88 ? -7.001 -5.179 8.049 1.00 97.62 88 LEU A O 1
ATOM 685 N N . ILE A 1 89 ? -8.905 -4.054 7.640 1.00 97.62 89 ILE A N 1
ATOM 686 C CA . ILE A 1 89 ? -8.692 -3.029 8.661 1.00 97.62 89 ILE A CA 1
ATOM 687 C C . ILE A 1 89 ? -9.807 -3.133 9.692 1.00 97.62 89 ILE A C 1
ATOM 689 O O . ILE A 1 89 ? -10.987 -3.145 9.347 1.00 97.62 89 ILE A O 1
ATOM 693 N N . ALA A 1 90 ? -9.432 -3.161 10.965 1.00 97.19 90 ALA A N 1
ATOM 694 C CA . ALA A 1 90 ? -10.349 -2.955 12.071 1.00 97.19 90 ALA A CA 1
ATOM 695 C C . ALA A 1 90 ? -9.911 -1.756 12.912 1.00 97.19 90 ALA A C 1
ATOM 697 O O . ALA A 1 90 ? -8.737 -1.393 12.932 1.00 97.19 90 ALA A O 1
ATOM 698 N N . ILE A 1 91 ? -10.858 -1.157 13.620 1.00 95.88 91 ILE A N 1
ATOM 699 C CA . ILE A 1 91 ? -10.612 -0.097 14.591 1.00 95.88 91 ILE A CA 1
ATOM 700 C C . ILE A 1 91 ? -11.074 -0.533 15.973 1.00 95.88 91 ILE A C 1
ATOM 702 O O . ILE A 1 91 ? -12.067 -1.257 16.106 1.00 95.88 91 ILE A O 1
ATOM 706 N N . GLU A 1 92 ? -10.366 -0.061 16.991 1.00 95.62 92 GLU A N 1
ATOM 707 C CA . GLU A 1 92 ? -10.731 -0.222 18.394 1.00 95.62 92 GLU A CA 1
ATOM 708 C C . GLU A 1 92 ? -10.727 1.125 19.104 1.00 95.62 92 GLU A C 1
ATOM 710 O O . GLU A 1 92 ? -9.905 1.997 18.809 1.00 95.62 92 GLU A O 1
ATOM 715 N N . GLY A 1 93 ? -11.634 1.279 20.060 1.00 93.31 93 GLY A N 1
ATOM 716 C CA . GLY A 1 93 ? -11.700 2.474 20.884 1.00 93.31 93 GLY A CA 1
ATOM 717 C C . GLY A 1 93 ? -12.831 2.423 21.894 1.00 93.31 93 GLY A C 1
ATOM 718 O O . GLY A 1 93 ? -13.379 1.352 22.173 1.00 93.31 93 GLY A O 1
ATOM 719 N N . LEU A 1 94 ? -13.183 3.589 22.425 1.00 90.81 94 LEU A N 1
ATOM 720 C CA . LEU A 1 94 ? -14.230 3.751 23.426 1.00 90.81 94 LEU A CA 1
ATOM 721 C C . LEU A 1 94 ? -15.465 4.407 22.824 1.00 90.81 94 LEU A C 1
ATOM 723 O O . LEU A 1 94 ? -15.381 5.441 22.159 1.00 90.81 94 LEU A O 1
ATOM 727 N N . ASP A 1 95 ? -16.634 3.836 23.090 1.00 86.50 95 ASP A N 1
ATOM 728 C CA . ASP A 1 95 ? -17.896 4.488 22.779 1.00 86.50 95 ASP A CA 1
ATOM 729 C C . ASP A 1 95 ? -18.188 5.64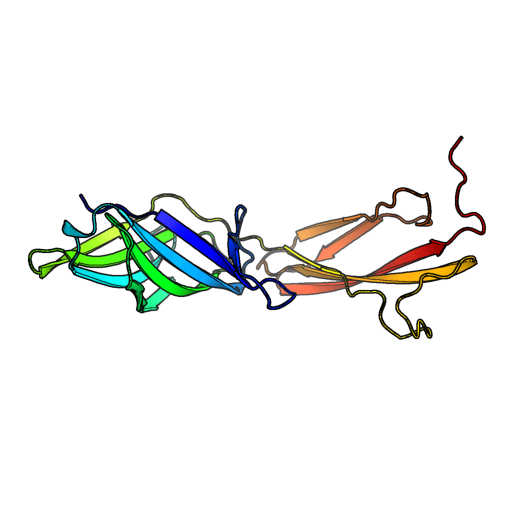2 23.755 1.00 86.50 95 ASP A C 1
ATOM 731 O O . ASP A 1 95 ? -17.443 5.904 24.705 1.00 86.50 95 ASP A O 1
ATOM 735 N N . LYS A 1 96 ? -19.282 6.368 23.519 1.00 82.81 96 LYS A N 1
ATOM 736 C CA . LYS A 1 96 ? -19.700 7.497 24.369 1.00 82.81 96 LYS A CA 1
ATOM 737 C C . LYS A 1 96 ? -20.017 7.122 25.826 1.00 82.81 96 LYS A C 1
ATOM 739 O O . LYS A 1 96 ? -20.122 8.002 26.672 1.00 82.81 96 LYS A O 1
ATOM 744 N N . THR A 1 97 ? -20.242 5.839 26.101 1.00 87.56 97 THR A N 1
ATOM 745 C CA . THR A 1 97 ? -20.521 5.300 27.440 1.00 87.56 97 THR A CA 1
ATOM 746 C C . THR A 1 97 ? -19.271 4.745 28.122 1.00 87.56 97 THR A C 1
ATOM 748 O O . THR A 1 97 ? -19.350 4.292 29.259 1.00 87.56 97 THR A O 1
ATOM 751 N N . GLY A 1 98 ? -18.112 4.814 27.458 1.00 87.62 98 GLY A N 1
ATOM 752 C CA . GLY A 1 98 ? -16.842 4.309 27.971 1.00 87.62 98 GLY A CA 1
ATOM 753 C C . GLY A 1 98 ? -16.652 2.803 27.782 1.00 87.62 98 GLY A C 1
ATOM 754 O O . GLY A 1 98 ? -15.707 2.243 28.333 1.00 87.62 98 GLY A O 1
ATOM 755 N N . HIS A 1 99 ? -17.514 2.131 27.012 1.00 90.31 99 HIS A N 1
ATOM 756 C CA . HIS A 1 99 ? -17.321 0.726 26.667 1.00 90.31 99 HIS A CA 1
ATOM 757 C C . HIS A 1 99 ? -16.396 0.588 25.464 1.00 90.31 99 HIS A C 1
ATOM 759 O O . HIS A 1 99 ? -16.444 1.378 24.518 1.00 90.31 99 HIS A O 1
ATOM 765 N N . THR A 1 100 ? -15.561 -0.448 25.485 1.00 91.88 100 THR A N 1
ATOM 766 C CA . THR A 1 100 ? -14.703 -0.766 24.350 1.00 91.88 100 THR A CA 1
ATOM 76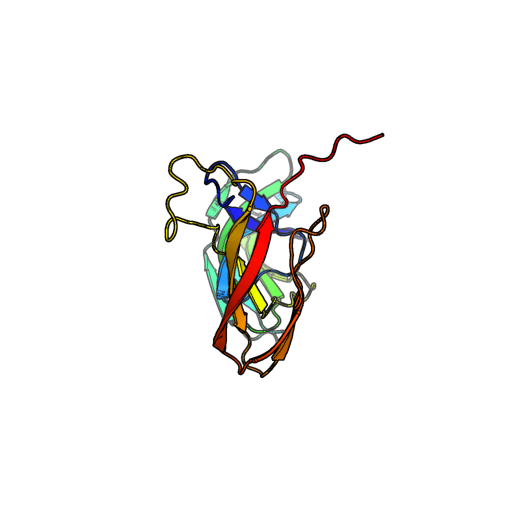7 C C . THR A 1 100 ? -15.532 -1.309 23.194 1.00 91.88 100 THR A C 1
ATOM 769 O O . THR A 1 100 ? -16.451 -2.112 23.369 1.00 91.88 100 THR A O 1
ATOM 772 N N . PHE A 1 101 ? -15.185 -0.894 21.983 1.00 91.12 101 PHE A N 1
ATOM 773 C CA . PHE A 1 101 ? -15.728 -1.477 20.768 1.00 91.12 101 PHE A CA 1
ATOM 774 C C . PHE A 1 101 ? -14.606 -1.899 19.828 1.00 91.12 101 PHE A C 1
ATOM 776 O O . PHE A 1 101 ? -13.516 -1.330 19.826 1.00 91.12 101 PHE A O 1
ATOM 783 N N . ARG A 1 102 ? -14.929 -2.867 18.969 1.00 93.44 102 ARG A N 1
ATOM 784 C CA . ARG A 1 102 ? -14.155 -3.209 17.779 1.00 93.44 102 ARG A CA 1
ATOM 785 C C . ARG A 1 102 ? -15.076 -3.166 16.566 1.00 93.44 102 ARG A C 1
ATOM 787 O O . ARG A 1 102 ? -16.193 -3.691 16.615 1.00 93.44 102 ARG A O 1
ATOM 794 N N . ARG A 1 103 ? -14.623 -2.547 15.478 1.00 93.31 103 ARG A N 1
ATOM 795 C CA . ARG A 1 103 ? -15.334 -2.541 14.190 1.00 93.31 103 ARG A CA 1
ATOM 796 C C . ARG A 1 103 ? -1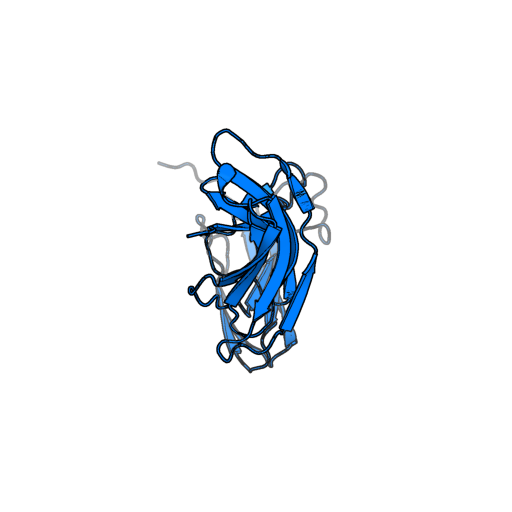4.396 -2.924 13.067 1.00 93.31 103 ARG A C 1
ATOM 798 O O . ARG A 1 103 ? -13.280 -2.430 13.011 1.00 93.31 103 ARG A O 1
ATOM 805 N N . LEU A 1 104 ? -14.866 -3.808 12.198 1.00 95.00 104 LEU A N 1
ATOM 806 C CA . LEU A 1 104 ? -14.144 -4.313 11.038 1.00 95.00 104 LEU A CA 1
ATOM 807 C C . LEU A 1 104 ? -14.707 -3.646 9.785 1.00 95.00 104 LEU A C 1
ATOM 809 O O . LEU A 1 104 ? -15.924 -3.644 9.610 1.00 95.00 104 LEU A O 1
ATOM 813 N N . ASP A 1 105 ? -13.839 -3.140 8.914 1.00 94.50 105 ASP A N 1
ATOM 814 C CA . ASP A 1 105 ? -14.202 -2.901 7.520 1.00 94.50 105 ASP A CA 1
ATOM 815 C C . ASP A 1 105 ? -14.127 -4.249 6.786 1.00 94.50 105 ASP A C 1
ATOM 817 O O . ASP A 1 105 ? -13.037 -4.822 6.677 1.00 94.50 105 ASP A O 1
ATOM 821 N N . PRO A 1 106 ? -15.257 -4.793 6.301 1.00 91.06 106 PRO A N 1
ATOM 822 C CA . PRO A 1 106 ? -15.279 -6.103 5.661 1.00 91.06 106 PRO A CA 1
ATOM 823 C C . PRO A 1 106 ? -14.614 -6.111 4.276 1.00 91.06 106 PRO A C 1
ATOM 825 O O . PRO A 1 106 ? -14.445 -7.183 3.691 1.00 91.06 106 PRO A O 1
ATOM 828 N N . LYS A 1 107 ? -14.257 -4.949 3.711 1.00 93.50 107 LYS A N 1
ATOM 829 C CA . LYS A 1 107 ? -13.630 -4.865 2.391 1.00 93.50 107 LYS A CA 1
ATOM 830 C C . LYS A 1 107 ? -12.172 -5.317 2.459 1.00 93.50 107 LYS A C 1
ATOM 832 O O . LYS A 1 107 ? -11.306 -4.564 2.904 1.00 93.50 107 LYS A O 1
ATOM 837 N N . LEU A 1 108 ? -11.907 -6.512 1.929 1.00 95.25 108 LEU A N 1
ATOM 838 C CA . LEU A 1 108 ? -10.555 -7.034 1.733 1.00 95.25 108 LEU A CA 1
ATOM 839 C C . LEU A 1 108 ? -9.756 -6.115 0.801 1.00 95.25 108 LEU A C 1
ATOM 841 O O . LEU A 1 108 ? -10.230 -5.717 -0.267 1.00 95.25 108 LEU A O 1
ATOM 845 N N . ILE A 1 109 ? -8.547 -5.767 1.223 1.00 95.94 109 ILE A N 1
ATOM 846 C CA . ILE A 1 109 ? -7.635 -4.893 0.496 1.00 95.94 109 ILE A CA 1
ATOM 847 C C . ILE A 1 109 ? -6.531 -5.770 -0.062 1.00 95.94 109 ILE A C 1
ATOM 849 O O . ILE A 1 109 ? -5.781 -6.374 0.700 1.00 95.94 109 ILE A O 1
ATOM 853 N N . ALA A 1 110 ? -6.436 -5.809 -1.386 1.00 94.25 110 ALA A N 1
ATOM 854 C CA . ALA A 1 110 ? -5.368 -6.500 -2.085 1.00 94.25 110 ALA A CA 1
ATOM 855 C C . ALA A 1 110 ? -4.265 -5.488 -2.450 1.00 94.25 110 ALA A C 1
ATOM 857 O O . ALA A 1 110 ? -4.522 -4.600 -3.269 1.00 94.25 110 ALA A O 1
ATOM 858 N N . PRO A 1 111 ? -3.053 -5.568 -1.881 1.00 93.69 111 PRO A N 1
ATOM 859 C CA . PRO A 1 111 ? -1.931 -4.700 -2.245 1.00 93.69 111 PRO A CA 1
ATOM 860 C C . PRO A 1 111 ? -1.443 -4.939 -3.677 1.00 93.69 111 PRO A C 1
ATOM 862 O O . PRO A 1 111 ? -1.509 -6.066 -4.163 1.00 93.69 111 PRO A O 1
ATOM 865 N N . LEU A 1 112 ? -0.909 -3.925 -4.358 1.00 91.81 112 LEU A N 1
ATOM 866 C CA . LEU A 1 112 ? -0.117 -4.136 -5.574 1.00 91.81 112 LEU A CA 1
ATOM 867 C C . LEU A 1 112 ? 1.270 -4.656 -5.206 1.00 91.81 112 LEU A C 1
ATOM 869 O O . LEU A 1 112 ? 1.908 -4.145 -4.292 1.00 91.81 112 LEU A O 1
ATOM 873 N N . ALA A 1 113 ? 1.744 -5.650 -5.948 1.00 90.12 113 ALA A N 1
ATOM 874 C CA . ALA A 1 113 ? 3.061 -6.252 -5.760 1.00 90.12 113 ALA A CA 1
ATOM 875 C C . ALA A 1 113 ? 4.100 -5.761 -6.783 1.00 90.12 113 ALA A C 1
ATOM 877 O O . ALA A 1 113 ? 5.253 -6.164 -6.709 1.00 90.12 113 ALA A O 1
ATOM 878 N N . LEU A 1 114 ? 3.711 -4.900 -7.727 1.00 90.44 114 LEU A N 1
ATOM 879 C CA . LEU A 1 114 ? 4.584 -4.389 -8.782 1.00 90.44 114 LEU A CA 1
ATOM 880 C C . LEU A 1 114 ? 4.708 -2.872 -8.674 1.00 90.44 114 LEU A C 1
ATOM 882 O O . LEU A 1 114 ? 3.698 -2.173 -8.581 1.00 90.44 114 LEU A O 1
ATOM 886 N N . LYS A 1 115 ? 5.944 -2.375 -8.721 1.00 90.06 115 LYS A N 1
ATOM 887 C CA . LYS A 1 115 ? 6.259 -0.944 -8.766 1.00 90.06 115 LYS A CA 1
ATOM 888 C C . LYS A 1 115 ? 7.057 -0.640 -10.021 1.00 90.06 115 LYS A C 1
ATOM 890 O O . LYS A 1 115 ? 8.073 -1.287 -10.254 1.00 90.06 115 LYS A O 1
ATOM 895 N N . LEU A 1 116 ? 6.637 0.368 -10.773 1.00 89.62 116 LEU A N 1
ATOM 896 C CA . LEU A 1 116 ? 7.410 0.943 -11.869 1.00 89.62 116 LEU A CA 1
ATOM 897 C C . LEU A 1 116 ? 7.927 2.313 -11.429 1.00 89.62 116 LEU A C 1
ATOM 899 O O . LEU A 1 116 ? 7.144 3.187 -11.067 1.00 89.62 116 LEU A O 1
ATOM 903 N N . GLU A 1 117 ? 9.239 2.497 -11.473 1.00 88.62 117 GLU A N 1
ATOM 904 C CA . GLU A 1 117 ? 9.877 3.795 -11.292 1.00 88.62 117 GLU A CA 1
ATOM 905 C C . GLU A 1 117 ? 10.539 4.215 -12.597 1.00 88.62 117 GLU A C 1
ATOM 907 O O . GLU A 1 117 ? 11.479 3.573 -13.067 1.00 88.62 117 GLU A O 1
ATOM 912 N N . CYS A 1 118 ? 10.080 5.321 -13.169 1.00 81.94 118 CYS A N 1
ATOM 913 C CA . CYS A 1 118 ? 10.764 5.961 -14.281 1.00 81.94 118 CYS A CA 1
ATOM 914 C C . CYS A 1 118 ? 11.740 6.987 -13.716 1.00 81.94 118 CYS A C 1
ATOM 916 O O . CYS A 1 118 ? 11.341 7.935 -13.036 1.00 81.94 118 CYS A O 1
ATOM 918 N N . LYS A 1 119 ? 13.030 6.820 -14.002 1.00 75.44 119 LYS A N 1
ATOM 919 C CA . LYS A 1 119 ? 14.008 7.861 -13.705 1.00 75.44 119 LYS A CA 1
ATOM 920 C C . LYS A 1 119 ? 13.873 8.912 -14.795 1.00 75.44 119 LYS A C 1
ATOM 922 O O . LYS A 1 119 ? 14.071 8.607 -15.971 1.00 75.44 119 LYS A O 1
ATOM 927 N N . GLN A 1 120 ? 13.519 10.138 -14.404 1.00 58.41 120 GLN A N 1
ATOM 928 C CA . GLN A 1 120 ? 13.576 11.281 -15.313 1.00 58.41 120 GLN A CA 1
ATOM 929 C C . GLN A 1 120 ? 14.933 11.296 -16.017 1.00 58.41 120 GLN A C 1
ATOM 931 O O . GLN A 1 120 ? 15.960 10.987 -15.406 1.00 58.41 120 GLN A O 1
ATOM 936 N N . MET A 1 121 ? 14.916 11.654 -17.299 1.00 54.84 121 MET A N 1
ATOM 937 C CA . MET A 1 121 ? 16.104 11.810 -18.127 1.00 54.84 121 MET A CA 1
ATOM 938 C C . MET A 1 121 ? 17.018 12.875 -17.506 1.00 54.84 121 MET A C 1
ATOM 940 O O . MET A 1 121 ? 16.883 14.068 -17.754 1.00 54.84 121 MET A O 1
ATOM 944 N N . GLY A 1 122 ? 17.912 12.444 -16.619 1.00 40.97 122 GLY A N 1
ATOM 945 C CA . GLY A 1 122 ? 18.702 13.318 -15.767 1.00 40.97 122 GLY A CA 1
ATOM 946 C C . GLY A 1 122 ? 20.197 13.099 -15.953 1.00 40.97 122 GLY A C 1
ATOM 947 O O . GLY A 1 122 ? 20.762 12.152 -15.416 1.00 40.97 122 GLY A O 1
ATOM 948 N N . ARG A 1 123 ? 20.835 14.048 -16.649 1.00 40.47 123 ARG A N 1
ATOM 949 C CA . ARG A 1 123 ? 22.240 14.480 -16.484 1.00 40.47 123 ARG A CA 1
ATOM 950 C C . ARG A 1 123 ? 23.380 13.480 -16.731 1.00 40.47 123 ARG A C 1
ATOM 952 O O . ARG A 1 123 ? 24.461 13.692 -16.187 1.00 40.47 123 ARG A O 1
ATOM 959 N N . GLN A 1 124 ? 23.223 12.463 -17.578 1.00 43.41 124 GLN A N 1
ATOM 960 C CA . GLN A 1 124 ? 24.411 11.791 -18.147 1.00 43.41 124 GLN A CA 1
ATOM 961 C C . GLN A 1 124 ? 24.801 12.302 -19.544 1.00 43.41 124 GLN A C 1
ATOM 963 O O . GLN A 1 124 ? 25.933 12.109 -19.976 1.00 43.41 124 GLN A O 1
ATOM 968 N N . TYR A 1 125 ? 23.925 13.087 -20.172 1.00 42.97 125 TYR A N 1
ATOM 969 C CA . TYR A 1 125 ? 24.236 13.974 -21.291 1.00 42.97 125 TYR A CA 1
ATOM 970 C C . TYR A 1 125 ? 23.788 15.382 -20.881 1.00 42.97 125 TYR A C 1
ATOM 972 O O . TYR A 1 125 ? 22.776 15.525 -20.192 1.00 42.97 125 TYR A O 1
ATOM 980 N N . ARG A 1 126 ? 24.586 16.414 -21.174 1.00 38.00 126 ARG A N 1
ATOM 981 C CA . ARG A 1 126 ? 24.348 17.808 -20.758 1.00 38.00 126 ARG A CA 1
ATOM 982 C C . ARG A 1 126 ? 23.032 18.350 -21.336 1.00 38.00 126 ARG A C 1
ATOM 984 O O . ARG A 1 126 ? 23.037 19.057 -22.329 1.00 38.00 126 ARG A O 1
ATOM 991 N N . VAL A 1 127 ? 21.923 18.097 -20.656 1.00 43.38 127 VAL A N 1
ATOM 992 C CA . VAL A 1 127 ? 20.718 18.915 -20.755 1.00 43.38 127 VAL A CA 1
ATOM 993 C C . VAL A 1 127 ? 20.804 19.911 -19.605 1.00 43.38 127 VAL A C 1
ATOM 995 O O . VAL A 1 127 ? 20.405 19.622 -18.478 1.00 43.38 127 VAL A O 1
ATOM 998 N N . GLN A 1 128 ? 21.472 21.037 -19.852 1.00 41.31 128 GLN A N 1
ATOM 999 C CA . GLN A 1 128 ? 21.791 22.018 -18.812 1.00 41.31 128 GLN A CA 1
ATOM 1000 C C . GLN A 1 128 ? 20.537 22.775 -18.322 1.00 41.31 128 GLN A C 1
ATOM 1002 O O . GLN A 1 128 ? 20.561 23.273 -17.202 1.00 41.31 128 GLN A O 1
ATOM 1007 N N . ASP A 1 129 ? 19.422 22.720 -19.071 1.00 50.41 129 ASP A N 1
ATOM 1008 C CA . ASP A 1 129 ? 18.212 23.531 -18.831 1.00 50.41 129 ASP A CA 1
ATOM 1009 C C . ASP A 1 129 ? 16.869 22.770 -18.953 1.00 50.41 129 ASP A C 1
ATOM 1011 O O . ASP A 1 129 ? 15.818 23.378 -19.111 1.00 50.41 129 ASP A O 1
ATOM 1015 N N . GLY A 1 130 ? 16.865 21.433 -18.908 1.00 52.19 130 GLY A N 1
ATOM 1016 C CA . GLY A 1 130 ? 15.637 20.630 -19.092 1.00 52.19 130 GLY A CA 1
ATOM 101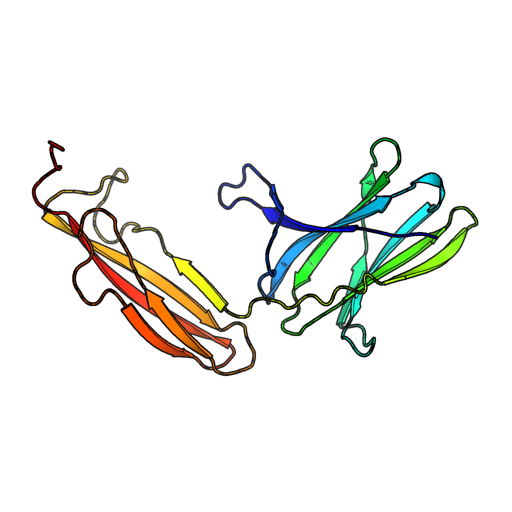7 C C . GLY A 1 130 ? 15.102 20.566 -20.533 1.00 52.19 130 GLY A C 1
ATOM 1018 O O . GLY A 1 130 ? 13.999 20.072 -20.752 1.00 52.19 130 GLY A O 1
ATOM 1019 N N . ASN A 1 131 ? 15.879 21.035 -21.512 1.00 55.19 131 ASN A N 1
ATOM 1020 C CA . ASN A 1 131 ? 15.493 21.063 -22.921 1.00 55.19 131 ASN A CA 1
ATOM 1021 C C . ASN A 1 131 ? 15.780 19.738 -23.645 1.00 55.19 131 ASN A C 1
ATOM 1023 O O . ASN A 1 131 ? 16.870 19.180 -23.554 1.00 55.19 131 ASN A O 1
ATOM 1027 N N . VAL A 1 132 ? 14.799 19.268 -24.409 1.00 64.19 132 VAL A N 1
ATOM 1028 C CA . VAL A 1 132 ? 14.932 18.150 -25.347 1.00 64.19 132 VAL A CA 1
ATOM 1029 C C . VAL A 1 132 ? 15.381 18.723 -26.696 1.00 64.19 132 VAL A C 1
ATOM 1031 O O . VAL A 1 132 ? 14.706 19.587 -27.253 1.00 64.19 132 VAL A O 1
ATOM 1034 N N . TYR A 1 133 ? 16.530 18.288 -27.207 1.00 68.00 133 TYR A N 1
ATOM 1035 C CA . TYR A 1 133 ? 17.118 18.783 -28.450 1.00 68.00 133 TYR A CA 1
ATOM 1036 C C . TYR A 1 133 ? 16.763 17.885 -29.638 1.00 68.00 133 TYR A C 1
ATOM 1038 O O . TYR A 1 133 ? 16.776 16.656 -29.549 1.00 68.00 133 TYR A O 1
ATOM 1046 N N . VAL A 1 134 ? 16.473 18.521 -30.775 1.00 70.94 134 VAL A N 1
ATOM 1047 C CA . VAL A 1 134 ? 16.250 17.835 -32.055 1.00 70.94 134 VAL A CA 1
ATOM 1048 C C . VAL A 1 134 ? 17.490 17.055 -32.484 1.00 70.94 134 VAL A C 1
ATOM 1050 O O . VAL A 1 134 ? 18.618 17.474 -32.229 1.00 70.94 134 VAL A O 1
ATOM 1053 N N . ASN A 1 135 ? 17.279 15.931 -33.168 1.00 71.31 135 ASN A N 1
ATOM 1054 C CA . ASN A 1 135 ? 18.322 15.005 -33.623 1.00 71.31 135 ASN A CA 1
ATOM 1055 C C . ASN A 1 135 ? 19.152 14.332 -32.516 1.00 71.31 135 ASN A C 1
ATOM 1057 O O . ASN A 1 135 ? 20.122 13.638 -32.831 1.00 71.31 135 ASN A O 1
ATOM 1061 N N . GLU A 1 136 ? 18.777 14.469 -31.242 1.00 74.69 136 GLU A N 1
ATOM 1062 C CA . GLU A 1 136 ? 19.415 13.742 -30.146 1.00 74.69 136 GLU A CA 1
ATOM 1063 C C . GLU A 1 136 ? 18.688 12.433 -29.810 1.00 74.69 136 GLU A C 1
ATOM 1065 O O . GLU A 1 136 ? 17.498 12.241 -30.079 1.00 74.69 136 GLU A O 1
ATOM 1070 N N . THR A 1 137 ? 19.449 11.501 -29.233 1.00 76.12 137 THR A N 1
ATOM 1071 C CA . THR A 1 137 ? 18.934 10.249 -28.672 1.00 76.12 137 THR A CA 1
ATOM 1072 C C . THR A 1 137 ? 19.042 10.295 -27.159 1.00 76.12 137 THR A C 1
ATOM 1074 O O . THR A 1 137 ? 20.070 10.676 -26.602 1.00 76.12 137 THR A O 1
ATOM 1077 N N . TYR A 1 138 ? 17.981 9.858 -26.504 1.00 76.75 138 TYR A N 1
ATOM 1078 C CA . TYR A 1 138 ? 17.790 9.929 -25.074 1.00 76.75 138 TYR A CA 1
ATOM 1079 C C . TYR A 1 138 ? 17.433 8.564 -24.500 1.00 76.75 138 TYR A C 1
ATOM 1081 O O . TYR A 1 138 ? 16.664 7.811 -25.096 1.00 76.75 138 TYR A O 1
ATOM 1089 N N . ASN A 1 139 ? 17.951 8.273 -23.308 1.00 80.81 139 ASN A N 1
ATOM 1090 C CA . ASN A 1 139 ? 17.627 7.049 -22.586 1.00 80.81 139 ASN A CA 1
ATOM 1091 C C . ASN A 1 139 ? 16.519 7.327 -21.574 1.00 80.81 139 ASN A C 1
ATOM 1093 O O . ASN A 1 139 ? 16.720 8.069 -20.610 1.00 80.81 139 ASN A O 1
ATOM 1097 N N . VAL A 1 140 ? 15.374 6.678 -21.760 1.00 82.50 140 VAL A N 1
ATOM 1098 C CA . VAL A 1 140 ? 14.308 6.618 -20.762 1.00 82.50 140 VAL A CA 1
ATOM 1099 C C . VAL A 1 140 ? 14.572 5.403 -19.884 1.00 82.50 140 VAL A C 1
ATOM 1101 O O . VAL A 1 140 ? 14.238 4.272 -20.242 1.00 82.50 140 VAL A O 1
ATOM 1104 N N . THR A 1 141 ? 15.231 5.631 -18.750 1.00 87.31 141 THR A N 1
ATOM 1105 C CA . THR A 1 141 ? 15.577 4.573 -17.797 1.00 87.31 141 THR A CA 1
ATOM 1106 C C . THR A 1 141 ? 14.412 4.308 -16.860 1.00 87.31 141 THR A C 1
ATOM 1108 O O . THR A 1 141 ? 13.875 5.226 -16.240 1.00 87.31 141 THR A O 1
ATOM 1111 N N . TYR A 1 142 ? 14.075 3.037 -16.684 1.00 90.50 142 TYR A N 1
ATOM 1112 C CA . TYR A 1 142 ? 13.077 2.609 -15.719 1.00 90.50 142 TYR A CA 1
ATOM 1113 C C . TYR A 1 142 ? 13.592 1.440 -14.885 1.00 90.50 142 TYR A C 1
ATOM 1115 O O . TYR A 1 142 ? 14.437 0.654 -15.325 1.00 90.50 142 TYR A O 1
ATOM 1123 N N . THR A 1 143 ? 13.052 1.318 -13.680 1.00 92.88 143 THR A N 1
ATOM 1124 C CA . THR A 1 143 ? 13.247 0.167 -12.810 1.00 92.88 143 THR A CA 1
ATOM 1125 C C . THR A 1 143 ? 11.884 -0.402 -12.448 1.00 92.88 143 THR A C 1
ATOM 1127 O O . THR A 1 143 ? 11.008 0.327 -11.984 1.00 92.88 143 THR A O 1
ATOM 1130 N N . VAL A 1 144 ? 11.698 -1.704 -12.658 1.00 93.75 144 VAL A N 1
ATOM 1131 C CA . VAL A 1 144 ? 10.539 -2.427 -12.131 1.00 93.75 144 VAL A CA 1
ATOM 1132 C C . VAL A 1 144 ? 10.964 -3.251 -10.936 1.00 93.75 144 VAL A C 1
ATOM 1134 O O . VAL A 1 144 ? 11.982 -3.938 -10.983 1.00 93.75 144 VAL A O 1
ATOM 1137 N N . TYR A 1 145 ? 10.166 -3.186 -9.879 1.00 92.81 145 TYR A N 1
ATOM 1138 C CA . TYR A 1 145 ? 10.336 -3.959 -8.661 1.00 92.81 145 TYR A CA 1
ATOM 1139 C C . TYR A 1 145 ? 9.170 -4.935 -8.530 1.00 92.81 145 TYR A C 1
ATOM 1141 O O . TYR A 1 145 ? 8.011 -4.510 -8.494 1.00 92.81 145 TYR A O 1
ATOM 1149 N N . ASN A 1 146 ? 9.478 -6.225 -8.398 1.00 92.56 146 ASN A N 1
ATOM 1150 C CA . ASN A 1 146 ? 8.532 -7.214 -7.909 1.00 92.56 146 ASN A CA 1
ATOM 1151 C C . ASN A 1 146 ? 8.624 -7.260 -6.383 1.00 92.56 146 ASN A C 1
ATOM 1153 O O . ASN A 1 146 ? 9.439 -7.958 -5.792 1.00 92.56 146 ASN A O 1
ATOM 1157 N N . ILE A 1 147 ? 7.779 -6.479 -5.722 1.00 89.44 147 ILE A N 1
ATOM 1158 C CA . ILE A 1 147 ? 7.685 -6.428 -4.262 1.00 89.44 147 ILE A CA 1
ATOM 1159 C C . ILE A 1 147 ? 6.949 -7.667 -3.722 1.00 89.44 147 ILE A C 1
ATOM 1161 O O . ILE A 1 147 ? 6.999 -7.934 -2.522 1.00 89.44 147 ILE A O 1
ATOM 1165 N N . GLY A 1 148 ? 6.286 -8.448 -4.575 1.00 84.50 148 GLY A N 1
ATOM 1166 C CA . GLY A 1 148 ? 5.630 -9.696 -4.200 1.00 84.50 148 GLY A CA 1
ATOM 1167 C C . GLY A 1 148 ? 6.600 -10.765 -3.693 1.00 84.50 148 GLY A C 1
ATOM 1168 O O . GLY A 1 148 ? 7.818 -10.650 -3.799 1.00 84.50 148 GLY A O 1
ATOM 1169 N N . SER A 1 149 ? 6.047 -11.828 -3.111 1.00 82.75 149 SER A N 1
ATOM 1170 C CA . SER A 1 149 ? 6.815 -13.010 -2.692 1.00 82.75 149 SER A CA 1
ATOM 1171 C C . SER A 1 149 ? 6.926 -14.081 -3.776 1.00 82.75 149 SER A C 1
ATOM 1173 O O . SER A 1 149 ? 7.624 -15.067 -3.572 1.00 82.75 149 SER A O 1
ATOM 1175 N N . THR A 1 150 ? 6.213 -13.922 -4.889 1.00 87.56 150 THR A N 1
ATOM 1176 C CA . THR A 1 150 ? 6.152 -14.893 -5.983 1.00 87.56 150 THR A CA 1
ATOM 1177 C C . THR A 1 150 ? 6.738 -14.307 -7.252 1.00 87.56 150 THR A C 1
ATOM 1179 O O . THR A 1 150 ? 6.787 -13.089 -7.419 1.00 87.56 150 THR A O 1
ATOM 1182 N N . GLU A 1 151 ? 7.142 -15.193 -8.153 1.00 93.12 151 GLU A N 1
ATOM 1183 C CA . GLU A 1 151 ? 7.513 -14.845 -9.518 1.00 93.12 151 GLU A CA 1
ATOM 1184 C C . GLU A 1 151 ? 6.369 -14.116 -10.250 1.00 93.12 151 GLU A C 1
ATOM 1186 O O . GLU A 1 151 ? 5.189 -14.374 -9.985 1.00 93.12 151 GLU A O 1
ATOM 1191 N N . ALA A 1 152 ? 6.727 -13.184 -11.135 1.00 91.00 152 ALA A N 1
ATOM 1192 C CA . ALA A 1 152 ? 5.797 -12.467 -11.996 1.00 91.00 152 ALA A CA 1
ATOM 1193 C C . ALA A 1 152 ? 6.388 -12.262 -13.396 1.00 91.00 152 ALA A C 1
ATOM 1195 O O . ALA A 1 152 ? 7.535 -11.827 -13.532 1.00 91.00 152 ALA A O 1
ATOM 1196 N N . ASP A 1 153 ? 5.565 -12.509 -14.414 1.00 93.44 153 ASP A N 1
ATOM 1197 C CA . ASP A 1 153 ? 5.835 -12.113 -15.794 1.00 93.44 153 ASP A CA 1
ATOM 1198 C C . ASP A 1 153 ? 5.386 -10.668 -16.006 1.00 93.44 153 ASP A C 1
ATOM 1200 O O . ASP A 1 153 ? 4.273 -10.281 -15.633 1.00 93.44 153 ASP A O 1
ATOM 1204 N N . ILE A 1 154 ? 6.283 -9.849 -16.550 1.00 93.31 154 ILE A N 1
ATOM 1205 C CA . ILE A 1 154 ? 6.113 -8.402 -16.628 1.00 93.31 154 ILE A CA 1
ATOM 1206 C C . ILE A 1 154 ? 6.416 -7.938 -18.044 1.00 93.31 154 ILE A C 1
ATOM 1208 O O . ILE A 1 154 ? 7.526 -8.122 -18.544 1.00 93.31 154 ILE A O 1
ATOM 1212 N N . ASP A 1 155 ? 5.442 -7.242 -18.622 1.00 92.81 155 ASP A N 1
ATOM 1213 C CA . ASP A 1 155 ? 5.591 -6.482 -19.854 1.00 92.81 155 ASP A CA 1
ATOM 1214 C C . ASP A 1 155 ? 5.639 -4.991 -19.528 1.00 92.81 155 ASP A C 1
ATOM 1216 O O . ASP A 1 155 ? 4.719 -4.431 -18.926 1.00 92.81 155 ASP A O 1
ATOM 1220 N N . VAL A 1 156 ? 6.718 -4.330 -19.940 1.00 91.88 156 VAL A N 1
ATOM 1221 C CA . VAL A 1 156 ? 6.828 -2.871 -19.891 1.00 91.88 156 VAL A CA 1
ATOM 1222 C C . VAL A 1 156 ? 6.803 -2.352 -21.310 1.00 91.88 156 VAL A C 1
ATOM 1224 O O . VAL A 1 156 ? 7.622 -2.762 -22.129 1.00 91.88 156 VAL A O 1
ATOM 1227 N N . MET A 1 157 ? 5.889 -1.427 -21.582 1.00 89.75 157 MET A N 1
ATOM 1228 C CA . MET A 1 157 ? 5.739 -0.786 -22.883 1.00 89.75 157 MET A CA 1
ATOM 1229 C C . MET A 1 157 ? 5.981 0.715 -22.764 1.00 89.75 157 MET A C 1
ATOM 1231 O O . MET A 1 157 ? 5.602 1.334 -21.769 1.00 89.75 157 MET A O 1
ATOM 1235 N N . ILE A 1 158 ? 6.598 1.289 -23.792 1.00 85.81 158 ILE A N 1
ATOM 1236 C CA . ILE A 1 158 ? 6.676 2.733 -23.987 1.00 85.81 158 ILE A CA 1
ATOM 1237 C C . ILE A 1 158 ? 5.807 3.119 -25.181 1.00 85.81 158 ILE A C 1
ATOM 1239 O O . ILE A 1 158 ? 5.781 2.430 -26.199 1.00 85.81 158 ILE A O 1
ATOM 1243 N N . SER A 1 159 ? 5.084 4.222 -25.037 1.00 82.62 159 SER A N 1
ATOM 1244 C CA . SER A 1 159 ? 4.316 4.840 -26.110 1.00 82.62 159 SER A CA 1
ATOM 1245 C C . SER A 1 159 ? 4.616 6.325 -26.127 1.00 82.62 159 SER A C 1
ATOM 1247 O O . SER A 1 159 ? 4.664 6.952 -25.066 1.00 82.62 159 SER A O 1
ATOM 1249 N N . ASP A 1 160 ? 4.746 6.891 -27.313 1.00 76.56 160 ASP A N 1
ATOM 1250 C CA . ASP A 1 160 ? 4.852 8.327 -27.513 1.00 76.56 160 ASP A CA 1
ATOM 1251 C C . ASP A 1 160 ? 3.876 8.763 -28.621 1.00 76.56 160 ASP A C 1
ATOM 1253 O O . ASP A 1 160 ? 3.403 7.933 -29.399 1.00 76.56 160 ASP A O 1
ATOM 1257 N N . GLN A 1 161 ? 3.514 10.046 -28.640 1.00 69.88 161 GLN A N 1
ATOM 1258 C CA . GLN A 1 161 ? 2.512 10.580 -29.571 1.00 69.88 161 GLN A CA 1
ATOM 1259 C C . GLN A 1 161 ? 3.100 10.974 -30.935 1.00 69.88 161 GLN A C 1
ATOM 1261 O O . GLN A 1 161 ? 2.351 11.081 -31.901 1.00 69.88 161 GLN A O 1
ATOM 1266 N N . ASP A 1 162 ? 4.421 11.133 -31.021 1.00 69.62 162 ASP A N 1
ATOM 1267 C CA . ASP A 1 162 ? 5.127 11.790 -32.127 1.00 69.62 162 ASP A CA 1
ATOM 1268 C C . ASP A 1 162 ? 6.045 10.818 -32.912 1.00 69.62 162 ASP A C 1
ATOM 1270 O O . ASP A 1 162 ? 6.831 11.228 -33.765 1.00 69.62 162 ASP A O 1
ATOM 1274 N N . GLY A 1 163 ? 5.971 9.513 -32.626 1.00 67.19 163 GLY A N 1
ATOM 1275 C CA . GLY A 1 163 ? 6.825 8.468 -33.201 1.00 67.19 163 GLY A CA 1
ATOM 1276 C C . GLY A 1 163 ? 8.301 8.543 -32.786 1.00 67.19 163 GLY A C 1
ATOM 1277 O O . GLY A 1 163 ? 9.167 8.032 -33.497 1.00 67.19 163 GLY A O 1
ATOM 1278 N N . LEU A 1 164 ? 8.613 9.187 -31.661 1.00 70.00 164 LEU A N 1
ATOM 1279 C CA . LEU A 1 164 ? 9.977 9.415 -31.180 1.00 70.00 164 LEU A CA 1
ATOM 1280 C C . LEU A 1 164 ? 10.622 8.168 -30.566 1.00 70.00 164 LEU A C 1
ATOM 1282 O O . LEU A 1 164 ? 11.831 8.156 -30.357 1.00 70.00 164 LEU A O 1
ATOM 1286 N N . THR A 1 165 ? 9.876 7.115 -30.244 1.00 65.62 165 THR A N 1
ATOM 1287 C CA . THR A 1 165 ? 10.423 5.891 -29.641 1.00 65.62 165 THR A CA 1
ATOM 1288 C C . THR A 1 165 ? 10.743 4.836 -30.708 1.00 65.62 165 THR A C 1
ATOM 1290 O O . THR A 1 165 ? 9.842 4.189 -31.245 1.00 65.62 165 THR A O 1
ATOM 1293 N N . PRO A 1 166 ? 12.028 4.619 -31.059 1.00 67.75 166 PRO A N 1
ATOM 1294 C CA . PRO A 1 166 ? 12.408 3.512 -31.928 1.00 67.75 166 PRO A CA 1
ATOM 1295 C C . PRO A 1 166 ? 12.128 2.142 -31.290 1.00 67.75 166 PRO A C 1
ATOM 1297 O O . PRO A 1 166 ? 12.190 1.960 -30.075 1.00 67.75 166 PRO A O 1
ATOM 1300 N N . ILE A 1 167 ? 11.888 1.147 -32.146 1.00 67.62 167 ILE A N 1
ATOM 1301 C CA . ILE A 1 167 ? 11.724 -0.269 -31.780 1.00 67.62 167 ILE A CA 1
ATOM 1302 C C . ILE A 1 167 ? 13.028 -0.791 -31.131 1.00 67.62 167 ILE A C 1
ATOM 1304 O O . ILE A 1 167 ? 14.106 -0.534 -31.676 1.00 67.62 167 ILE A O 1
ATOM 1308 N N . PRO A 1 168 ? 12.973 -1.564 -30.025 1.00 72.31 168 PRO A N 1
ATOM 1309 C CA . PRO A 1 168 ? 11.780 -2.146 -29.405 1.00 72.31 168 PRO A CA 1
ATOM 1310 C C . PRO A 1 168 ? 11.051 -1.203 -28.438 1.00 72.31 168 PRO A C 1
ATOM 1312 O O . PRO A 1 168 ? 11.658 -0.593 -27.562 1.00 72.31 168 PRO A O 1
ATOM 1315 N N . THR A 1 169 ? 9.720 -1.168 -28.553 1.00 84.12 169 THR A N 1
ATOM 1316 C CA . THR A 1 169 ? 8.812 -0.407 -27.674 1.00 84.12 169 THR A CA 1
ATOM 1317 C C . THR A 1 169 ? 8.292 -1.223 -26.490 1.00 84.12 169 THR A C 1
ATOM 1319 O O . THR A 1 169 ? 7.511 -0.723 -25.684 1.00 84.12 169 THR A O 1
ATOM 1322 N N . ALA A 1 170 ? 8.734 -2.475 -26.359 1.00 89.06 170 ALA A N 1
ATOM 1323 C CA . ALA A 1 170 ? 8.362 -3.358 -25.268 1.00 89.06 170 ALA A CA 1
ATOM 1324 C C . ALA A 1 170 ? 9.569 -4.154 -24.767 1.00 89.06 170 ALA A C 1
ATOM 1326 O O . ALA A 1 170 ? 10.433 -4.557 -25.548 1.00 89.06 170 ALA A O 1
ATOM 1327 N N . HIS A 1 171 ? 9.592 -4.405 -23.463 1.00 92.00 171 HIS A N 1
ATOM 1328 C CA . HIS A 1 171 ? 10.485 -5.359 -22.817 1.00 92.00 171 HIS A CA 1
ATOM 1329 C C . HIS A 1 171 ? 9.644 -6.326 -21.991 1.00 92.00 171 HIS A C 1
ATOM 1331 O O . HIS A 1 171 ? 8.820 -5.880 -21.194 1.00 92.00 171 HIS A O 1
ATOM 1337 N N . SER A 1 172 ? 9.914 -7.620 -22.145 1.00 93.94 172 SER A N 1
ATOM 1338 C CA . SER A 1 172 ? 9.275 -8.690 -21.378 1.00 93.94 172 SER A CA 1
ATOM 1339 C C . SER A 1 172 ? 10.323 -9.421 -20.554 1.00 93.94 172 SER A C 1
ATOM 1341 O O . SER A 1 172 ? 11.421 -9.706 -21.044 1.00 93.94 172 SER A O 1
ATOM 1343 N N . TYR A 1 173 ? 10.008 -9.715 -19.299 1.00 92.94 173 TYR A N 1
ATOM 1344 C CA . TYR A 1 173 ? 10.882 -10.492 -18.427 1.00 92.94 173 TYR A CA 1
ATOM 1345 C C . TYR A 1 173 ? 10.111 -11.094 -17.256 1.00 92.94 173 TYR A C 1
ATOM 1347 O O . TYR A 1 173 ? 9.070 -10.591 -16.838 1.00 92.94 173 TYR A O 1
ATOM 1355 N N . THR A 1 174 ? 10.691 -12.144 -16.690 1.00 95.06 174 THR A N 1
ATOM 1356 C CA . THR A 1 174 ? 10.209 -12.804 -15.480 1.00 95.06 174 THR A CA 1
ATOM 1357 C C . THR A 1 174 ? 11.062 -12.340 -14.298 1.00 95.06 174 THR A C 1
ATOM 1359 O O . THR A 1 174 ? 12.291 -12.440 -14.348 1.00 95.06 174 THR A O 1
ATOM 1362 N N . LEU A 1 175 ? 10.436 -11.803 -13.246 1.00 95.44 175 LEU A N 1
ATOM 1363 C CA . LEU A 1 175 ? 11.119 -11.415 -12.005 1.00 95.44 175 LEU A CA 1
ATOM 1364 C C . LEU A 1 175 ? 10.708 -12.319 -10.856 1.00 95.44 175 LEU A C 1
ATOM 1366 O O . LEU A 1 175 ? 9.515 -12.452 -10.578 1.00 95.44 175 LEU A O 1
ATOM 1370 N N . GLN A 1 176 ? 11.691 -12.836 -10.117 1.00 95.50 176 GLN A N 1
ATOM 1371 C CA . GLN A 1 176 ? 11.423 -13.503 -8.847 1.00 95.50 176 GLN A CA 1
ATOM 1372 C C . GLN A 1 176 ? 10.807 -12.529 -7.838 1.00 95.50 176 GLN A C 1
ATOM 1374 O O . GLN A 1 176 ? 10.921 -11.304 -7.952 1.00 95.50 176 GLN A O 1
ATOM 1379 N N . GLY A 1 177 ? 10.149 -13.082 -6.822 1.00 90.12 177 GLY A N 1
ATOM 1380 C CA . GLY A 1 177 ? 9.675 -12.282 -5.702 1.00 90.12 177 GLY A CA 1
ATOM 1381 C C . GLY A 1 177 ? 10.842 -11.560 -5.026 1.00 90.12 177 GLY A C 1
ATOM 1382 O O . GLY A 1 177 ? 11.860 -12.176 -4.726 1.00 90.12 177 GLY A O 1
ATOM 1383 N N . ARG A 1 178 ? 10.663 -10.269 -4.742 1.00 89.06 178 ARG A N 1
ATOM 1384 C CA . ARG A 1 178 ? 11.660 -9.344 -4.166 1.00 89.06 178 ARG A CA 1
ATOM 1385 C C . ARG A 1 178 ? 12.785 -8.904 -5.099 1.00 89.06 178 ARG A C 1
ATOM 1387 O O . ARG A 1 178 ? 13.630 -8.124 -4.659 1.00 89.06 178 ARG A O 1
ATOM 1394 N N . ASP A 1 179 ? 12.756 -9.303 -6.365 1.00 94.19 179 ASP A N 1
ATOM 1395 C CA . ASP A 1 179 ? 13.726 -8.841 -7.351 1.00 94.19 179 ASP A CA 1
ATOM 1396 C C . ASP A 1 179 ? 13.309 -7.530 -8.020 1.00 94.19 179 ASP A C 1
ATOM 1398 O O . ASP A 1 179 ? 12.165 -7.068 -7.964 1.00 94.19 179 ASP A O 1
ATOM 1402 N N . ASN A 1 180 ? 14.283 -6.912 -8.680 1.00 94.25 180 ASN A N 1
ATOM 1403 C CA . ASN A 1 180 ? 14.062 -5.776 -9.552 1.00 94.25 180 ASN A CA 1
ATOM 1404 C C . ASN A 1 180 ? 14.892 -5.908 -10.826 1.00 94.25 180 ASN A C 1
ATOM 1406 O O . ASN A 1 180 ? 15.892 -6.624 -10.873 1.00 94.25 180 ASN A O 1
ATOM 1410 N N . VAL A 1 181 ? 14.488 -5.173 -11.856 1.00 94.88 181 VAL A N 1
ATOM 1411 C CA . VAL A 1 181 ? 15.287 -5.014 -13.066 1.00 94.88 181 VAL A CA 1
ATOM 1412 C C . VAL A 1 181 ? 15.269 -3.570 -13.520 1.00 94.88 181 VAL A C 1
ATOM 1414 O O . VAL A 1 181 ? 14.236 -2.906 -13.515 1.00 94.88 181 VAL A O 1
ATOM 1417 N N . THR A 1 182 ? 16.439 -3.089 -13.931 1.00 93.25 182 THR A N 1
ATOM 1418 C CA . THR A 1 182 ? 16.590 -1.789 -14.581 1.00 93.25 182 THR A CA 1
ATOM 1419 C C . THR A 1 182 ? 16.854 -1.992 -16.067 1.00 93.25 182 THR A C 1
ATOM 1421 O O . THR A 1 182 ? 17.669 -2.834 -16.469 1.00 93.25 182 THR A O 1
ATOM 1424 N N . ARG A 1 183 ? 16.143 -1.225 -16.888 1.00 91.75 183 ARG A N 1
ATOM 1425 C CA . ARG A 1 183 ? 16.226 -1.234 -18.351 1.00 91.75 183 ARG A CA 1
ATOM 1426 C C . ARG A 1 183 ? 16.050 0.186 -18.876 1.00 91.75 183 ARG A C 1
ATOM 1428 O O . ARG A 1 183 ? 15.783 1.119 -18.119 1.00 91.75 183 ARG A O 1
ATOM 1435 N N . GLN A 1 184 ? 16.226 0.338 -20.181 1.00 88.38 184 GLN A N 1
ATOM 1436 C CA . GLN A 1 184 ? 16.050 1.610 -20.860 1.00 88.38 184 GLN A CA 1
ATOM 1437 C C . GLN A 1 184 ? 15.302 1.420 -22.177 1.00 88.38 184 GLN A C 1
ATOM 1439 O O . GLN A 1 184 ? 15.489 0.414 -22.867 1.00 88.38 184 GLN A O 1
ATOM 1444 N N . PHE A 1 185 ? 14.485 2.409 -22.517 1.00 86.12 185 PHE A N 1
ATOM 1445 C CA . PHE A 1 185 ? 14.052 2.654 -23.886 1.00 86.12 185 PHE A CA 1
ATOM 1446 C C . PHE A 1 185 ? 14.906 3.764 -24.488 1.00 86.12 185 PHE A C 1
ATOM 1448 O O . PHE A 1 185 ? 15.356 4.664 -23.776 1.00 86.12 185 PHE A O 1
ATOM 1455 N N . LEU A 1 186 ? 15.131 3.689 -25.795 1.00 81.94 186 LEU A N 1
ATOM 1456 C CA . LEU A 1 186 ? 15.718 4.789 -26.547 1.00 81.94 186 LEU A CA 1
ATOM 1457 C C . LEU A 1 186 ? 14.582 5.663 -27.072 1.00 81.94 186 LEU A C 1
ATOM 1459 O O . LEU A 1 186 ? 13.583 5.146 -27.558 1.00 81.94 186 LEU A O 1
ATOM 1463 N N . MET A 1 187 ? 14.752 6.973 -26.982 1.00 78.81 187 MET A N 1
ATOM 1464 C CA . MET A 1 187 ? 13.887 7.978 -27.587 1.00 78.81 187 MET A CA 1
ATOM 1465 C C . MET A 1 187 ? 14.749 8.834 -28.509 1.00 78.81 187 MET A C 1
ATOM 1467 O O . MET A 1 187 ? 15.799 9.318 -28.097 1.00 78.81 187 MET A O 1
ATOM 1471 N N . ARG A 1 188 ? 14.338 9.013 -29.758 1.00 77.19 188 ARG A N 1
ATOM 1472 C CA . ARG A 1 188 ? 15.034 9.797 -30.771 1.00 77.19 188 ARG A CA 1
ATOM 1473 C C . ARG A 1 188 ? 14.153 10.957 -31.196 1.00 77.19 188 ARG A C 1
ATOM 1475 O O . ARG A 1 188 ? 13.073 10.752 -31.735 1.00 77.19 188 ARG A O 1
ATOM 1482 N N . VAL A 1 189 ? 14.645 12.171 -31.001 1.00 71.06 189 VAL A N 1
ATOM 1483 C CA . VAL A 1 189 ? 13.925 13.377 -31.409 1.00 71.06 189 VAL A CA 1
ATOM 1484 C C . VAL A 1 189 ? 14.187 13.614 -32.892 1.00 71.06 189 VAL A C 1
ATOM 1486 O O . VAL A 1 189 ? 15.344 13.724 -33.305 1.00 71.06 189 VAL A O 1
ATOM 1489 N N . GLY A 1 190 ? 13.127 13.645 -33.699 1.00 65.12 190 GLY A N 1
ATOM 1490 C CA . GLY A 1 190 ? 13.215 13.932 -35.130 1.00 65.12 190 GLY A CA 1
ATOM 1491 C C . GLY A 1 190 ? 13.727 15.347 -35.427 1.00 65.12 190 GLY A C 1
ATOM 1492 O O . GLY A 1 190 ? 13.852 16.189 -34.538 1.00 65.12 190 GLY A O 1
ATOM 1493 N N . SER A 1 191 ? 14.030 15.609 -36.697 1.00 60.09 191 SER A N 1
ATOM 1494 C CA . SER A 1 191 ? 14.493 16.915 -37.184 1.00 60.09 191 SER A CA 1
ATOM 1495 C C . SER A 1 191 ? 13.374 17.946 -37.372 1.00 60.09 191 SER A C 1
ATOM 1497 O O . SER A 1 191 ? 13.675 19.100 -37.665 1.00 60.09 191 SER A O 1
ATOM 1499 N N . GLU A 1 192 ? 12.106 17.556 -37.229 1.00 51.69 192 GLU A N 1
ATOM 1500 C CA . GLU A 1 192 ? 10.949 18.389 -37.564 1.00 51.69 192 GLU A CA 1
ATOM 1501 C C . GLU A 1 192 ? 10.036 18.573 -36.347 1.00 51.69 192 GLU A C 1
ATOM 1503 O O . GLU A 1 192 ? 9.480 17.617 -35.811 1.00 51.69 192 GLU A O 1
ATOM 1508 N N . VAL A 1 193 ? 9.869 19.827 -35.917 1.00 44.78 193 VAL A N 1
ATOM 1509 C CA . VAL A 1 193 ? 8.684 20.244 -35.162 1.00 44.78 193 VAL A CA 1
ATOM 1510 C C . VAL A 1 193 ? 7.542 20.195 -36.169 1.00 44.78 193 VAL A C 1
ATOM 1512 O O . VAL A 1 193 ? 7.536 20.987 -37.110 1.00 44.78 193 VAL A O 1
ATOM 1515 N N . GLY A 1 194 ? 6.626 19.240 -36.027 1.00 39.03 194 GLY A N 1
ATOM 1516 C CA . GLY A 1 194 ? 5.483 19.125 -36.924 1.00 39.03 194 GLY A CA 1
ATOM 1517 C C . GLY A 1 194 ? 4.686 20.429 -36.950 1.00 39.03 194 GLY A C 1
ATOM 1518 O O . GLY A 1 194 ? 4.068 20.811 -35.957 1.00 39.03 194 GLY A O 1
ATOM 1519 N N . HIS A 1 195 ? 4.682 21.111 -38.096 1.00 28.89 195 HIS A N 1
ATOM 1520 C CA . HIS A 1 195 ? 3.534 21.919 -38.471 1.00 28.89 195 HIS A CA 1
ATOM 1521 C C . HIS A 1 195 ? 2.385 20.942 -38.723 1.00 28.89 195 HIS A C 1
ATOM 1523 O O . HIS A 1 195 ? 2.465 20.098 -39.612 1.00 28.89 195 HIS A O 1
ATOM 1529 N N . VAL A 1 196 ? 1.348 21.039 -37.897 1.00 34.31 196 VAL A N 1
ATOM 1530 C CA . VAL A 1 196 ? 0.050 20.431 -38.177 1.00 34.31 196 VAL A CA 1
ATOM 1531 C C . VAL A 1 196 ? -0.576 21.230 -39.321 1.00 34.31 196 VAL A C 1
ATOM 1533 O O . VAL A 1 196 ? -0.811 22.430 -39.158 1.00 34.31 196 VAL A O 1
ATOM 1536 N N . GLU A 1 197 ? -0.827 20.574 -40.451 1.00 32.31 197 GLU A N 1
ATOM 1537 C CA . GLU A 1 197 ? -1.937 20.923 -41.348 1.00 32.31 197 GLU A CA 1
ATOM 1538 C C . GLU A 1 197 ? -3.085 19.934 -41.130 1.00 32.31 197 GLU A C 1
ATOM 1540 O O . GLU A 1 197 ? -2.802 18.719 -40.998 1.00 32.31 197 GLU A O 1
#

Sequence (197 aa):
MVDFTRKFIEPDPSGFGEFEVTGRPLAGNTYKLVITVPRYDAVTSVDRVLVLLKDGTTLQTLLMTNVGGRRGASLFNTNITIPIQDFLIAIEGLDKTGHTFRRLDPKLIAPLALKLECKQMGRQYRVQDGNVYVNETYNVTYTVYNIGSTEADIDVMISDQDGLTPIPTAHSYTLQGRDNVTRQFLMRVGSEVGHVE

Organism: NCBI:txid2493646

Radius of gyration: 23.04 Å; chains: 1; bounding box: 48×39×69 Å

Foldseek 3Di:
DKDKDKWWWDQDPVNPDIDTDPDAAAAQDKTKMKIKIFAPQFFPDFQWKFKADPVRHTPDIWGWDFPQDDDGITMIITIDRHHLAWIWIKIWHATPVRDIDIDTDNDIGHHDQKDKDWDPQDDPDPPVPPDDDAQDKTKGKMKMFRQHQAKDKDKDADDDDPPQWDPPRIDIDIDHHGDMDMDITMGHHHPDPDDDD

Secondary structure (DSSP, 8-state):
----EEEEEEE-TTSS-EEE--SPPBTT-EEEEEEEEE-GGGEEEEEEEEEE-TTS-EEEEEE-EEEEEETTEEEEEEEEEPPSS-EEEEEEEEETTS-EEEEEEEEEE--B-EEEEEEP--SSS--TTSPPPTT-EEEEEEEEEE-SSS-EEEEEE---SSS--PSP-EEEEEE-TT-EEEEEEEEE--S------

pLDDT: mean 83.09, std 15.84, range [28.89, 98.12]